Protein AF-A0A316J8C3-F1 (afdb_monomer_lite)

Secondary structure (DSSP, 8-state):
---GGG--SSGGGGGGTSTT----TT--HHHHHHHHHHHHHHHHHHHHHTT-------S----TT--GGG---HHHHHHHHHHHHHHHT----S-TT--------TTS--B---SSSS---B--SSSEEEEEES-S-S-TT-TTEEEEEEE-TT--EEES-EEETTEEE-TTS-EEEGGGTEEHHHHHHHHHHHHHHHHHHHHHS-----BTTTBEEEEEE-TTSS----PPPTTEEEEEEEEPTTSS-EEEEEEEPPP--

Radius of gyration: 58.6 Å; chains: 1; bounding box: 120×38×171 Å

Sequence (261 aa):
MASIYDWSTTPGNNATADADINWSEGMFPSVVNDSARMMMTRLAEWVKDQGILTAMGSATGVLSGSSTLQRWTWGNIKLWLRDFFDARFIRRDGPASDATRFDFLNGGVNYLYWRSAHVAFTKQSGPTHFYWRRNDTGAEGGGNQHDLMTLNDAGLLKVNGINVGDTNIQNDGNINGAAFNGYLTTFIANQAQTRAEIEAAKKTAPQNCSHASGILEFGSIDPFYEDATVDLPNPWVVVGIRSQKSTNRVWVRGIIVKNHI

pLDDT: mean 72.43, std 16.08, range [41.97, 97.5]

Structure (mmCIF, N/CA/C/O backbone):
data_AF-A0A316J8C3-F1
#
_entry.id   AF-A0A316J8C3-F1
#
loop_
_atom_site.group_PDB
_atom_site.id
_atom_site.type_symbol
_atom_site.label_atom_id
_atom_site.label_alt_id
_atom_site.label_comp_id
_atom_site.label_asym_id
_atom_site.label_entity_id
_atom_site.label_seq_id
_atom_site.pdbx_PDB_ins_code
_atom_site.Cartn_x
_atom_site.Cartn_y
_atom_site.Cartn_z
_atom_site.occupancy
_atom_site.B_iso_or_equiv
_atom_site.auth_seq_id
_atom_site.auth_comp_id
_atom_site.auth_asym_id
_atom_site.auth_atom_id
_atom_site.pdbx_PDB_model_num
ATOM 1 N N . MET A 1 1 ? 49.990 16.656 -78.233 1.00 50.78 1 MET A N 1
ATOM 2 C CA . MET A 1 1 ? 50.267 15.319 -77.677 1.00 50.78 1 MET A CA 1
ATOM 3 C C . MET A 1 1 ? 49.120 14.443 -78.133 1.00 50.78 1 MET A C 1
ATOM 5 O O . MET A 1 1 ? 47.994 14.777 -77.793 1.00 50.78 1 MET A O 1
ATOM 9 N N . ALA A 1 2 ? 49.381 13.469 -79.003 1.00 62.50 2 ALA A N 1
ATOM 10 C CA . ALA A 1 2 ? 48.369 12.519 -79.460 1.00 62.50 2 ALA A CA 1
ATOM 11 C C . ALA A 1 2 ? 48.173 11.434 -78.394 1.00 62.50 2 ALA A C 1
ATOM 13 O O . ALA A 1 2 ? 49.154 11.026 -77.770 1.00 62.50 2 ALA A O 1
ATOM 14 N N . SER A 1 3 ? 46.939 10.992 -78.160 1.00 69.50 3 SER A N 1
ATOM 15 C CA . SER A 1 3 ? 46.635 9.899 -77.234 1.00 69.50 3 SER A CA 1
ATOM 16 C C . SER A 1 3 ? 45.965 8.739 -77.967 1.00 69.50 3 SER A C 1
ATOM 18 O O . SER A 1 3 ? 45.307 8.929 -78.987 1.00 69.50 3 SER A O 1
ATOM 20 N N . ILE A 1 4 ? 46.070 7.525 -77.422 1.00 76.94 4 ILE A N 1
ATOM 21 C CA . ILE A 1 4 ? 45.343 6.360 -77.954 1.00 76.94 4 ILE A CA 1
ATOM 22 C C . ILE A 1 4 ? 43.813 6.569 -77.949 1.00 76.94 4 ILE A C 1
ATOM 24 O O . ILE A 1 4 ? 43.097 5.876 -78.664 1.00 76.94 4 ILE A O 1
ATOM 28 N N . TYR A 1 5 ? 43.303 7.535 -77.171 1.00 76.19 5 TYR A N 1
ATOM 29 C CA . TYR A 1 5 ? 41.883 7.901 -77.140 1.00 76.19 5 TYR A CA 1
ATOM 30 C C . TYR A 1 5 ? 41.429 8.660 -78.394 1.00 76.19 5 TYR A C 1
ATOM 32 O O . TYR A 1 5 ? 40.231 8.703 -78.665 1.00 76.19 5 TYR A O 1
ATOM 40 N N . ASP A 1 6 ? 42.364 9.218 -79.168 1.00 77.50 6 ASP A N 1
ATOM 41 C CA . ASP A 1 6 ? 42.081 9.929 -80.419 1.00 77.50 6 ASP A CA 1
ATOM 42 C C . ASP A 1 6 ? 41.989 8.975 -81.627 1.00 77.50 6 ASP A C 1
ATOM 44 O O . ASP A 1 6 ? 41.729 9.401 -82.754 1.00 77.50 6 ASP A O 1
ATOM 48 N N . TRP A 1 7 ? 42.212 7.672 -81.414 1.00 80.44 7 TRP A N 1
ATOM 49 C CA . TRP A 1 7 ? 42.208 6.670 -82.475 1.00 80.44 7 TRP A CA 1
ATOM 50 C C . TRP A 1 7 ? 40.789 6.220 -82.829 1.00 80.44 7 TRP A C 1
ATOM 52 O O . TRP A 1 7 ? 39.927 5.989 -81.982 1.00 80.44 7 TRP A O 1
ATOM 62 N N . SER A 1 8 ? 40.559 6.050 -84.125 1.00 79.81 8 SER A N 1
ATOM 63 C CA . SER A 1 8 ? 39.318 5.556 -84.702 1.00 79.81 8 SER A CA 1
ATOM 64 C C . SER A 1 8 ? 39.309 4.029 -84.808 1.00 79.81 8 SER A C 1
ATOM 66 O O . SER A 1 8 ? 40.335 3.380 -85.009 1.00 79.81 8 SER A O 1
ATOM 68 N N . THR A 1 9 ? 38.116 3.438 -84.793 1.00 82.50 9 THR A N 1
ATOM 69 C CA . THR A 1 9 ? 37.910 2.043 -85.214 1.00 82.50 9 THR A CA 1
ATOM 70 C C . THR A 1 9 ? 38.003 1.862 -86.733 1.00 82.50 9 THR A C 1
ATOM 72 O O . THR A 1 9 ? 38.040 0.730 -87.208 1.00 82.50 9 THR A O 1
ATOM 75 N N . THR A 1 10 ? 38.060 2.955 -87.505 1.00 81.12 10 THR A N 1
ATOM 76 C CA . THR A 1 10 ? 38.301 2.932 -88.955 1.00 81.12 10 THR A CA 1
ATOM 77 C C . THR A 1 10 ? 39.810 3.007 -89.224 1.00 81.12 10 THR A C 1
ATOM 79 O O . THR A 1 10 ? 40.395 4.065 -88.987 1.00 81.12 10 THR A O 1
ATOM 82 N N . PRO A 1 11 ? 40.458 1.942 -89.745 1.00 71.44 11 PRO A N 1
ATOM 83 C CA . PRO A 1 11 ? 41.922 1.862 -89.822 1.00 71.44 11 PRO A CA 1
ATOM 84 C C . PRO A 1 11 ? 42.586 3.015 -90.582 1.00 71.44 11 PRO A C 1
ATOM 86 O O . PRO A 1 11 ? 43.600 3.542 -90.133 1.00 71.44 11 PRO A O 1
ATOM 89 N N . GLY A 1 12 ? 41.984 3.453 -91.695 1.00 74.75 12 GLY A N 1
ATOM 90 C CA . GLY A 1 12 ? 42.526 4.533 -92.526 1.00 74.75 12 GLY A CA 1
ATOM 91 C C . GLY A 1 12 ? 42.614 5.891 -91.820 1.00 74.75 12 GLY A C 1
ATOM 92 O O . GLY A 1 12 ? 43.452 6.709 -92.182 1.00 74.75 12 GLY A O 1
ATOM 93 N N . ASN A 1 13 ? 41.815 6.116 -90.773 1.00 78.25 13 ASN A N 1
ATOM 94 C CA . ASN A 1 13 ? 41.809 7.381 -90.033 1.00 78.25 13 ASN A CA 1
ATOM 95 C C . ASN A 1 13 ? 42.921 7.452 -88.973 1.00 78.25 13 ASN A C 1
ATOM 97 O O . ASN A 1 13 ? 43.183 8.524 -88.435 1.00 78.25 13 ASN A O 1
ATOM 101 N N . ASN A 1 14 ? 43.588 6.331 -88.680 1.00 76.81 14 ASN A N 1
ATOM 102 C CA . ASN A 1 14 ? 44.623 6.266 -87.647 1.00 76.81 14 ASN A CA 1
ATOM 103 C C . ASN A 1 14 ? 46.015 6.642 -88.161 1.00 76.81 14 ASN A C 1
ATOM 105 O O . ASN A 1 14 ? 46.901 6.895 -87.350 1.00 76.81 14 ASN A O 1
ATOM 109 N N . ALA A 1 15 ? 46.207 6.730 -89.482 1.00 72.62 15 ALA A N 1
ATOM 110 C CA . ALA A 1 15 ? 47.498 7.058 -90.093 1.00 72.62 15 ALA A CA 1
ATOM 111 C C . ALA A 1 15 ? 48.030 8.450 -89.703 1.00 72.62 15 ALA A C 1
ATOM 113 O O . ALA A 1 15 ? 49.228 8.693 -89.788 1.00 72.62 15 ALA A O 1
ATOM 114 N N . THR A 1 16 ? 47.149 9.360 -89.274 1.00 74.62 16 THR A N 1
ATOM 115 C CA . THR A 1 16 ? 47.504 10.712 -88.812 1.00 74.62 16 THR A CA 1
ATOM 116 C C . THR A 1 16 ? 47.119 10.965 -87.355 1.00 74.62 16 THR A C 1
ATOM 118 O O . THR A 1 16 ? 47.201 12.101 -86.894 1.00 74.62 16 THR A O 1
ATOM 121 N N . ALA A 1 17 ? 46.638 9.942 -86.641 1.00 75.56 17 ALA A N 1
ATOM 122 C CA . ALA A 1 17 ? 46.156 10.104 -85.273 1.00 75.56 17 ALA A CA 1
ATOM 123 C C . ALA A 1 17 ? 47.307 10.266 -84.268 1.00 75.56 17 ALA A C 1
ATOM 125 O O . ALA A 1 17 ? 47.128 10.917 -83.245 1.00 75.56 17 ALA A O 1
ATOM 126 N N . ASP A 1 18 ? 48.492 9.729 -84.573 1.00 81.81 18 ASP A N 1
ATOM 127 C CA . ASP A 1 18 ? 49.725 9.936 -83.813 1.00 81.81 18 ASP A CA 1
ATOM 128 C C . ASP A 1 18 ? 50.849 10.340 -84.774 1.00 81.81 18 ASP A C 1
ATOM 130 O O . ASP A 1 18 ? 51.133 9.634 -85.736 1.00 81.81 18 ASP A O 1
ATOM 134 N N . ALA A 1 19 ? 51.479 11.490 -84.525 1.00 82.31 19 ALA A N 1
ATOM 135 C CA . ALA A 1 19 ? 52.537 12.019 -85.385 1.00 82.31 19 ALA A CA 1
ATOM 136 C C . ALA A 1 19 ? 53.798 11.135 -85.397 1.00 82.31 19 ALA A C 1
ATOM 138 O O . ALA A 1 19 ? 54.573 11.202 -86.351 1.00 82.31 19 ALA A O 1
ATOM 139 N N . ASP A 1 20 ? 53.984 10.300 -84.369 1.00 83.38 20 ASP A N 1
ATOM 140 C CA . ASP A 1 20 ? 55.130 9.398 -84.240 1.00 83.38 20 ASP A CA 1
ATOM 141 C C . ASP A 1 20 ? 54.868 8.005 -84.854 1.00 83.38 20 ASP A C 1
ATOM 143 O O . ASP A 1 20 ? 55.757 7.151 -84.861 1.00 83.38 20 ASP A O 1
ATOM 147 N N . ILE A 1 21 ? 53.656 7.747 -85.366 1.00 85.06 21 ILE A N 1
ATOM 148 C CA . ILE A 1 21 ? 53.254 6.469 -85.968 1.00 85.06 21 ILE A CA 1
ATOM 149 C C . ILE A 1 21 ? 52.752 6.731 -87.384 1.00 85.06 21 ILE A C 1
ATOM 151 O O . ILE A 1 21 ? 51.692 7.312 -87.586 1.00 85.06 21 ILE A O 1
ATOM 155 N N . ASN A 1 22 ? 53.489 6.243 -88.378 1.00 82.44 22 ASN A N 1
ATOM 156 C CA . ASN A 1 22 ? 53.141 6.434 -89.780 1.00 82.44 22 ASN A CA 1
ATOM 157 C C . ASN A 1 22 ? 52.880 5.073 -90.428 1.00 82.44 22 ASN A C 1
ATOM 159 O O . ASN A 1 22 ? 53.817 4.344 -90.728 1.00 82.44 22 ASN A O 1
ATOM 163 N N . TRP A 1 23 ? 51.613 4.712 -90.631 1.00 80.31 23 TRP A N 1
ATOM 164 C CA . TRP A 1 23 ? 51.233 3.484 -91.335 1.00 80.31 23 TRP A CA 1
ATOM 165 C C . TRP A 1 23 ? 50.829 3.807 -92.773 1.00 80.31 23 TRP A C 1
ATOM 167 O O . TRP A 1 23 ? 49.658 4.030 -93.069 1.00 80.31 23 TRP A O 1
ATOM 177 N N . SER A 1 24 ? 51.819 3.828 -93.662 1.00 77.75 24 SER A N 1
ATOM 178 C CA . SER A 1 24 ? 51.647 3.934 -95.113 1.00 77.75 24 SER A CA 1
ATOM 179 C C . SER A 1 24 ? 51.989 2.605 -95.797 1.00 77.75 24 SER A C 1
ATOM 181 O O . SER A 1 24 ? 52.768 1.796 -95.289 1.00 77.75 24 SER A O 1
ATOM 183 N N . GLU A 1 25 ? 51.421 2.353 -96.972 1.00 79.19 25 GLU A N 1
ATOM 184 C CA . GLU A 1 25 ? 51.771 1.178 -97.771 1.00 79.19 25 GLU A CA 1
ATOM 185 C C . GLU A 1 25 ? 53.150 1.353 -98.436 1.00 79.19 25 GLU A C 1
ATOM 187 O O . GLU A 1 25 ? 53.547 2.456 -98.813 1.00 79.19 25 GLU A O 1
ATOM 192 N N . GLY A 1 26 ? 53.906 0.257 -98.583 1.00 82.69 26 GLY A N 1
ATOM 193 C CA . GLY A 1 26 ? 55.200 0.260 -99.286 1.00 82.69 26 GLY A CA 1
ATOM 194 C C . GLY A 1 26 ? 56.373 0.891 -98.521 1.00 82.69 26 GLY A C 1
ATOM 195 O O . GLY A 1 26 ? 57.376 1.261 -99.127 1.00 82.69 26 GLY A O 1
ATOM 196 N N . MET A 1 27 ? 56.265 1.027 -97.199 1.00 85.06 27 MET A N 1
ATOM 197 C CA . MET A 1 27 ? 57.302 1.643 -96.368 1.00 85.06 27 MET A CA 1
ATOM 198 C C . MET A 1 27 ? 58.591 0.821 -96.273 1.00 85.06 27 MET A C 1
ATOM 200 O O . MET A 1 27 ? 58.579 -0.411 -96.290 1.00 85.06 27 MET A O 1
ATOM 204 N N . PHE A 1 28 ? 59.716 1.521 -96.085 1.00 87.88 28 PHE A N 1
ATOM 205 C CA . PHE A 1 28 ? 60.983 0.876 -95.755 1.00 87.88 28 PHE A CA 1
ATOM 206 C C . PHE A 1 28 ? 60.870 0.092 -94.435 1.00 87.88 28 PHE A C 1
ATOM 208 O O . PHE A 1 28 ? 60.264 0.593 -93.481 1.00 87.88 28 PHE A O 1
ATOM 215 N N . PRO A 1 29 ? 61.511 -1.088 -94.327 1.00 90.81 29 PRO A N 1
ATOM 216 C CA . PRO A 1 29 ? 61.438 -1.922 -93.126 1.00 90.81 29 PRO A CA 1
ATOM 217 C C . PRO A 1 29 ? 61.823 -1.212 -91.819 1.00 90.81 29 PRO A C 1
ATOM 219 O O . PRO A 1 29 ? 61.273 -1.529 -90.767 1.00 90.81 29 PRO A O 1
ATOM 222 N N . SER A 1 30 ? 62.737 -0.236 -91.867 1.00 88.06 30 SER A N 1
ATOM 223 C CA . SER A 1 30 ? 63.131 0.554 -90.693 1.00 88.06 30 SER A CA 1
ATOM 224 C C . SER A 1 30 ? 61.973 1.377 -90.128 1.00 88.06 30 SER A C 1
ATOM 226 O O . SER A 1 30 ? 61.733 1.348 -88.927 1.00 88.06 30 SER A O 1
ATOM 228 N N . VAL A 1 31 ? 61.201 2.036 -90.992 1.00 85.44 31 VAL A N 1
ATOM 229 C CA . VAL A 1 31 ? 60.098 2.916 -90.578 1.00 85.44 31 VAL A CA 1
ATOM 230 C C . VAL A 1 31 ? 58.902 2.105 -90.064 1.00 85.44 31 VAL A C 1
ATOM 232 O O . VAL A 1 31 ? 58.209 2.527 -89.137 1.00 85.44 31 VAL A O 1
ATOM 235 N N . VAL A 1 32 ? 58.709 0.896 -90.607 1.00 88.19 32 VAL A N 1
ATOM 236 C CA . VAL A 1 32 ? 57.767 -0.099 -90.067 1.00 88.19 32 VAL A CA 1
ATOM 237 C C . VAL A 1 32 ? 58.174 -0.516 -88.650 1.00 88.19 32 VAL A C 1
ATOM 239 O O . VAL A 1 32 ? 57.336 -0.543 -87.750 1.00 88.19 32 VAL A O 1
ATOM 242 N N . ASN A 1 33 ? 59.461 -0.809 -88.425 1.00 91.06 33 ASN A N 1
ATOM 243 C CA . ASN A 1 33 ? 59.977 -1.161 -87.100 1.00 91.06 33 ASN A CA 1
ATOM 244 C C . ASN A 1 33 ? 59.828 -0.008 -86.089 1.00 91.06 33 ASN A C 1
ATOM 246 O O . ASN A 1 33 ? 59.449 -0.260 -84.945 1.00 91.06 33 ASN A O 1
ATOM 250 N N . ASP A 1 34 ? 60.080 1.235 -86.495 1.00 90.19 34 ASP A N 1
ATOM 251 C CA . ASP A 1 34 ? 59.968 2.397 -85.605 1.00 90.19 34 ASP A CA 1
ATOM 252 C C . ASP A 1 3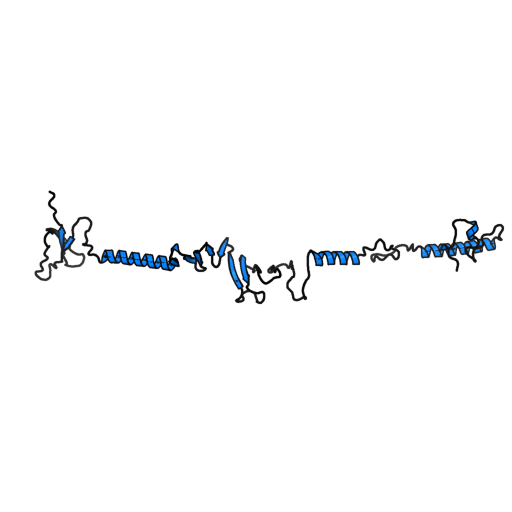4 ? 58.504 2.676 -85.225 1.00 90.19 34 ASP A C 1
ATOM 254 O O . ASP A 1 34 ? 58.186 2.802 -84.040 1.00 90.19 34 ASP A O 1
ATOM 258 N N . SER A 1 35 ? 57.585 2.629 -86.197 1.00 87.56 35 SER A N 1
ATOM 259 C CA . SER A 1 35 ? 56.140 2.794 -85.955 1.00 87.56 35 SER A CA 1
ATOM 260 C C . SER A 1 35 ? 55.574 1.686 -85.058 1.00 87.56 35 SER A C 1
ATOM 262 O O . SER A 1 35 ? 54.777 1.951 -84.156 1.00 87.56 35 SER A O 1
ATOM 264 N N . ALA A 1 36 ? 56.030 0.440 -85.232 1.00 88.38 36 ALA A N 1
ATOM 265 C CA . ALA A 1 36 ? 55.639 -0.677 -84.372 1.00 88.38 36 ALA A CA 1
ATOM 266 C C . ALA A 1 36 ? 56.110 -0.493 -82.917 1.00 88.38 36 ALA A C 1
ATOM 268 O O . ALA A 1 36 ? 55.367 -0.798 -81.982 1.00 88.38 36 ALA A O 1
ATOM 269 N N . ARG A 1 37 ? 57.325 0.028 -82.700 1.00 91.06 37 ARG A N 1
ATOM 270 C CA . ARG A 1 37 ? 57.839 0.334 -81.352 1.00 91.06 37 ARG A CA 1
ATOM 271 C C . ARG A 1 37 ? 57.032 1.439 -80.685 1.00 91.06 37 ARG A C 1
ATOM 273 O O . ARG A 1 37 ? 56.696 1.308 -79.511 1.00 91.06 37 ARG A O 1
ATOM 280 N N . MET A 1 38 ? 56.662 2.471 -81.438 1.00 87.50 38 MET A N 1
ATOM 281 C CA . MET A 1 38 ? 55.803 3.541 -80.933 1.00 87.50 38 MET A CA 1
ATOM 282 C C . MET A 1 38 ? 54.400 3.033 -80.581 1.00 87.50 38 MET A C 1
ATOM 284 O O . MET A 1 38 ? 53.893 3.364 -79.508 1.00 87.50 38 MET A O 1
ATOM 288 N N . MET A 1 39 ? 53.815 2.129 -81.377 1.00 86.56 39 MET A N 1
ATOM 289 C CA . MET A 1 39 ? 52.564 1.451 -81.006 1.00 86.56 39 MET A CA 1
ATOM 290 C C . MET A 1 39 ? 52.679 0.660 -79.697 1.00 86.56 39 MET A C 1
ATOM 292 O O . MET A 1 39 ? 51.773 0.724 -78.866 1.00 86.56 39 MET A O 1
ATOM 296 N N . MET A 1 40 ? 53.780 -0.070 -79.482 1.00 87.69 40 MET A N 1
ATOM 297 C CA . MET A 1 40 ? 53.998 -0.797 -78.224 1.00 87.69 40 MET A CA 1
ATOM 298 C C . MET A 1 40 ? 54.079 0.153 -77.020 1.00 87.69 40 MET A C 1
ATOM 300 O O . MET A 1 40 ? 53.528 -0.160 -75.965 1.00 87.69 40 MET A O 1
ATOM 304 N N . THR A 1 41 ? 54.698 1.327 -77.180 1.00 87.12 41 THR A N 1
ATOM 305 C CA . THR A 1 41 ? 54.733 2.370 -76.141 1.00 87.12 41 THR A CA 1
ATOM 306 C C . THR A 1 41 ? 53.330 2.882 -75.812 1.00 87.12 41 THR A C 1
ATOM 308 O O . THR A 1 41 ? 52.955 2.890 -74.640 1.00 87.12 41 THR A O 1
ATOM 311 N N . ARG A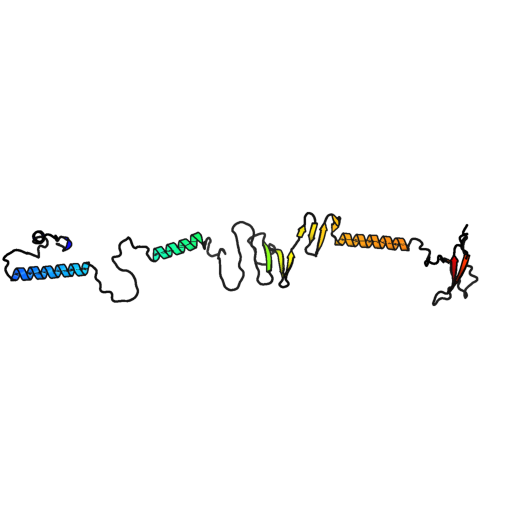 1 42 ? 52.514 3.223 -76.822 1.00 85.31 42 ARG A N 1
ATOM 312 C CA . ARG A 1 42 ? 51.126 3.687 -76.613 1.00 85.31 42 ARG A CA 1
ATOM 313 C C . ARG A 1 42 ? 50.242 2.631 -75.958 1.00 85.31 42 ARG A C 1
ATOM 315 O O . ARG A 1 42 ? 49.429 2.953 -75.095 1.00 85.31 42 ARG A O 1
ATOM 322 N N . LEU A 1 43 ? 50.426 1.360 -76.312 1.00 84.44 43 LEU A N 1
ATOM 323 C CA . LEU A 1 43 ? 49.710 0.260 -75.670 1.00 84.44 43 LEU A CA 1
ATOM 324 C C . LEU A 1 43 ? 50.124 0.094 -74.198 1.00 84.44 43 LEU A C 1
ATOM 326 O O . LEU A 1 43 ? 49.272 -0.154 -73.350 1.00 84.44 43 LEU A O 1
ATOM 330 N N . ALA A 1 44 ? 51.408 0.258 -73.872 1.00 82.81 44 ALA A N 1
ATOM 331 C CA . ALA A 1 44 ? 51.886 0.200 -72.490 1.00 82.81 44 ALA A CA 1
ATOM 332 C C . ALA A 1 44 ? 51.370 1.375 -71.638 1.00 82.81 44 ALA A C 1
ATOM 334 O O . ALA A 1 44 ? 51.023 1.173 -70.472 1.00 82.81 44 ALA A O 1
ATOM 335 N N . GLU A 1 45 ? 51.291 2.579 -72.216 1.00 83.12 45 GLU A N 1
ATOM 336 C CA . GLU A 1 45 ? 50.632 3.742 -71.605 1.00 83.12 45 GLU A CA 1
ATOM 337 C C . GLU A 1 45 ? 49.156 3.437 -71.331 1.00 83.12 45 GLU A C 1
ATOM 339 O O . GLU A 1 45 ? 48.715 3.561 -70.191 1.00 83.12 45 GLU A O 1
ATOM 344 N N . TRP A 1 46 ? 48.425 2.912 -72.322 1.00 80.25 46 TRP A N 1
ATOM 345 C CA . TRP A 1 46 ? 47.030 2.503 -72.148 1.00 80.25 46 TRP A CA 1
ATOM 346 C C . TRP A 1 46 ? 46.860 1.484 -71.019 1.00 80.25 46 TRP A C 1
ATOM 348 O O . TRP A 1 46 ? 46.031 1.688 -70.140 1.00 80.25 46 TRP A O 1
ATOM 358 N N . VAL A 1 47 ? 47.664 0.417 -70.983 1.00 79.50 47 VAL A N 1
ATOM 359 C CA . VAL A 1 47 ? 47.588 -0.604 -69.921 1.00 79.50 47 VAL A CA 1
ATOM 360 C C . VAL A 1 47 ? 47.844 -0.001 -68.533 1.00 79.50 47 VAL A C 1
ATOM 362 O O . VAL A 1 47 ? 47.155 -0.371 -67.581 1.00 79.50 47 VAL A O 1
ATOM 365 N N . LYS A 1 48 ? 48.794 0.937 -68.404 1.00 75.06 48 LYS A N 1
ATOM 366 C CA . LYS A 1 48 ? 49.024 1.675 -67.149 1.00 75.06 48 LYS A CA 1
ATOM 367 C C . LYS A 1 48 ? 47.822 2.538 -66.766 1.00 75.06 48 LYS A C 1
ATOM 369 O O . LYS A 1 48 ? 47.426 2.528 -65.601 1.00 75.06 48 LYS A O 1
ATOM 374 N N . ASP A 1 49 ? 47.234 3.235 -67.730 1.00 72.50 49 ASP A N 1
ATOM 375 C CA . ASP A 1 49 ? 46.093 4.127 -67.514 1.00 72.50 49 ASP A CA 1
ATOM 376 C C . ASP A 1 49 ? 44.794 3.366 -67.213 1.00 72.50 49 ASP A C 1
ATOM 378 O O . ASP A 1 49 ? 43.965 3.848 -66.442 1.00 72.50 49 ASP A O 1
ATOM 382 N N . GLN A 1 50 ? 44.625 2.147 -67.742 1.00 73.19 50 GLN A N 1
ATOM 383 C CA . GLN A 1 50 ? 43.479 1.276 -67.443 1.00 73.19 50 GLN A CA 1
ATOM 384 C C . GLN A 1 50 ? 43.468 0.756 -65.994 1.00 73.19 50 GLN A C 1
ATOM 386 O O . GLN A 1 50 ? 42.546 0.039 -65.606 1.00 73.19 50 GLN A O 1
ATOM 391 N N . GLY A 1 51 ? 44.465 1.105 -65.172 1.00 63.72 51 GLY A N 1
ATOM 392 C CA . GLY A 1 51 ? 44.428 0.863 -63.732 1.00 63.72 51 GLY A CA 1
ATOM 393 C C . GLY A 1 51 ? 44.384 -0.616 -63.344 1.00 63.72 51 GLY A C 1
ATOM 394 O O . GLY A 1 51 ? 43.977 -0.932 -62.226 1.00 63.72 51 GLY A O 1
ATOM 395 N N . ILE A 1 52 ? 44.814 -1.527 -64.228 1.00 57.72 52 ILE A N 1
ATOM 396 C CA . ILE A 1 52 ? 44.978 -2.954 -63.911 1.00 57.72 52 ILE A CA 1
ATOM 397 C C . ILE A 1 52 ? 46.235 -3.099 -63.041 1.00 57.72 52 ILE A C 1
ATOM 399 O O . ILE A 1 52 ? 47.300 -3.541 -63.462 1.00 57.72 52 ILE A O 1
ATOM 403 N N . LEU A 1 53 ? 46.108 -2.651 -61.796 1.00 54.59 53 LEU A N 1
ATOM 404 C CA . LEU A 1 53 ? 47.045 -2.887 -60.714 1.00 54.59 53 LEU A CA 1
ATOM 405 C C . LEU A 1 53 ? 46.753 -4.276 -60.154 1.00 54.59 53 LEU A C 1
ATOM 407 O O . LEU A 1 53 ? 45.756 -4.499 -59.468 1.00 54.59 53 LEU A O 1
ATOM 411 N N . THR A 1 54 ? 47.640 -5.216 -60.467 1.00 51.06 54 THR A N 1
ATOM 412 C CA . THR A 1 54 ? 47.719 -6.536 -59.843 1.00 51.06 54 THR A CA 1
ATOM 413 C C . THR A 1 54 ? 47.659 -6.387 -58.322 1.00 51.06 54 THR A C 1
ATOM 415 O O . THR A 1 54 ? 48.572 -5.842 -57.702 1.00 51.06 54 THR A O 1
ATOM 418 N N . ALA A 1 55 ? 46.560 -6.846 -57.722 1.00 50.50 55 ALA A N 1
ATOM 419 C CA . ALA A 1 55 ? 46.326 -6.773 -56.289 1.00 50.50 55 ALA A CA 1
ATOM 420 C C . ALA A 1 55 ? 47.339 -7.649 -55.535 1.00 50.50 55 ALA A C 1
ATOM 422 O O . ALA A 1 55 ? 47.221 -8.872 -55.495 1.00 50.50 55 ALA A O 1
ATOM 423 N N . MET A 1 56 ? 48.322 -7.015 -54.903 1.00 45.84 56 MET A N 1
ATOM 424 C CA . MET A 1 56 ? 49.145 -7.625 -53.866 1.00 45.84 56 MET A CA 1
ATOM 425 C C . MET A 1 56 ? 48.979 -6.808 -52.588 1.00 45.84 56 MET A C 1
ATOM 427 O O . MET A 1 56 ? 49.535 -5.722 -52.476 1.00 45.84 56 MET A O 1
ATOM 431 N N . GLY A 1 57 ? 48.237 -7.338 -51.615 1.00 45.94 57 GLY A N 1
ATOM 432 C CA . GLY A 1 57 ? 48.340 -6.864 -50.233 1.00 45.94 57 GLY A CA 1
ATOM 433 C C . GLY A 1 57 ? 47.019 -6.590 -49.521 1.00 45.94 57 GLY A C 1
ATOM 434 O O . GLY A 1 57 ? 46.200 -5.783 -49.938 1.00 45.94 57 GLY A O 1
ATOM 435 N N . SER A 1 58 ? 46.873 -7.294 -48.407 1.00 56.38 58 SER A N 1
ATOM 436 C CA . SER A 1 58 ? 45.804 -7.294 -47.411 1.00 56.38 58 SER A CA 1
ATOM 437 C C . SER A 1 58 ? 45.264 -5.925 -46.953 1.00 56.38 58 SER A C 1
ATOM 439 O O . SER A 1 58 ? 46.013 -5.028 -46.578 1.00 56.38 58 SER A O 1
ATOM 441 N N . ALA A 1 59 ? 43.930 -5.871 -46.852 1.00 50.38 59 ALA A N 1
ATOM 442 C CA . ALA A 1 59 ? 43.130 -5.101 -45.894 1.00 50.38 59 ALA A CA 1
ATOM 443 C C . ALA A 1 59 ? 43.394 -3.588 -45.766 1.00 50.38 59 ALA A C 1
ATOM 445 O O . ALA A 1 59 ? 43.682 -3.078 -44.686 1.00 50.38 59 ALA A O 1
ATOM 446 N N . THR A 1 60 ? 43.155 -2.821 -46.828 1.00 47.16 60 THR A N 1
ATOM 447 C CA . THR A 1 60 ? 42.603 -1.460 -46.683 1.00 47.16 60 THR A CA 1
ATOM 448 C C . THR A 1 60 ? 41.892 -1.074 -47.972 1.00 47.16 60 THR A C 1
ATOM 450 O O . THR A 1 60 ? 42.504 -0.770 -48.989 1.00 47.16 60 THR A O 1
ATOM 453 N N . GLY A 1 61 ? 40.564 -1.166 -47.955 1.00 52.88 61 GLY A N 1
ATOM 454 C CA . GLY A 1 61 ? 39.744 -0.839 -49.111 1.00 52.88 61 GLY A CA 1
ATOM 455 C C . GLY A 1 61 ? 39.769 0.654 -49.419 1.00 52.88 61 GLY A C 1
ATOM 456 O O . GLY A 1 61 ? 39.098 1.414 -48.732 1.00 52.88 61 GLY A O 1
ATOM 457 N N . VAL A 1 62 ? 40.471 1.034 -50.488 1.00 42.91 62 VAL A N 1
ATOM 458 C CA . VAL A 1 62 ? 40.072 2.091 -51.430 1.00 42.91 62 VAL A CA 1
ATOM 459 C C . VAL A 1 62 ? 40.592 1.686 -52.813 1.00 42.91 62 VAL A C 1
ATOM 461 O O . VAL A 1 62 ? 41.779 1.803 -53.093 1.00 42.91 62 VAL A O 1
ATOM 464 N N . LEU A 1 63 ? 39.696 1.215 -53.684 1.00 44.78 63 LEU A N 1
ATOM 465 C CA . LEU A 1 63 ? 39.941 1.200 -55.126 1.00 44.78 63 LEU A CA 1
ATOM 466 C C . LEU A 1 63 ? 39.726 2.625 -55.654 1.00 44.78 63 LEU A C 1
ATOM 468 O O . LEU A 1 63 ? 38.601 3.135 -55.623 1.00 44.78 63 LEU A O 1
ATOM 472 N N . SER A 1 64 ? 40.780 3.272 -56.151 1.00 49.00 64 SER A N 1
ATOM 473 C CA . SER A 1 64 ? 40.630 4.405 -57.065 1.00 49.00 64 SER A CA 1
ATOM 474 C C . SER A 1 64 ? 39.977 3.892 -58.352 1.00 49.00 64 SER A C 1
ATOM 476 O O . SER A 1 64 ? 40.559 3.084 -59.065 1.00 49.00 64 SER A O 1
ATOM 478 N N . GLY A 1 65 ? 38.735 4.314 -58.610 1.00 53.72 65 GLY A N 1
ATOM 479 C CA . GLY A 1 65 ? 37.977 3.918 -59.808 1.00 53.72 65 GLY A CA 1
ATOM 480 C C . GLY A 1 65 ? 36.520 3.502 -59.579 1.00 53.72 65 GLY A C 1
ATOM 481 O O . GLY A 1 65 ? 35.834 3.148 -60.532 1.00 53.72 65 GLY A O 1
ATOM 482 N N . SER A 1 66 ? 35.996 3.552 -58.351 1.00 49.09 66 SER A N 1
ATOM 483 C CA . SER A 1 66 ? 34.564 3.289 -58.141 1.00 49.09 66 SER A CA 1
ATOM 484 C C . SER A 1 66 ? 33.707 4.476 -58.588 1.00 49.09 66 SER A C 1
ATOM 486 O O . SER A 1 66 ? 33.827 5.583 -58.059 1.00 49.09 66 SER A O 1
ATOM 488 N N . SER A 1 67 ? 32.828 4.216 -59.557 1.00 52.38 67 SER A N 1
ATOM 489 C CA . SER A 1 67 ? 31.783 5.131 -60.018 1.00 52.38 67 SER A CA 1
ATOM 490 C C . SER A 1 67 ? 30.978 5.714 -58.847 1.00 52.38 67 SER A C 1
ATOM 492 O O . SER A 1 67 ? 30.731 5.066 -57.825 1.00 52.38 67 SER A O 1
ATOM 494 N N . THR A 1 68 ? 30.520 6.955 -59.001 1.00 52.12 68 THR A N 1
ATOM 495 C CA . THR A 1 68 ? 29.721 7.690 -58.004 1.00 52.12 68 THR A CA 1
ATOM 496 C C . THR A 1 68 ? 28.392 7.011 -57.642 1.00 52.12 68 THR A C 1
ATOM 498 O O . THR A 1 68 ? 27.748 7.424 -56.680 1.00 52.12 68 THR A O 1
ATOM 501 N N . LEU A 1 69 ? 28.009 5.939 -58.345 1.00 50.81 69 LEU A N 1
ATOM 502 C CA . LEU A 1 69 ? 26.788 5.164 -58.124 1.00 50.81 69 LEU A CA 1
ATOM 503 C C . LEU A 1 69 ? 26.907 4.076 -57.035 1.00 50.81 69 LEU A C 1
ATOM 505 O O . LEU A 1 69 ? 25.884 3.561 -56.598 1.00 50.81 69 LEU A O 1
ATOM 509 N N . GLN A 1 70 ? 28.108 3.756 -56.527 1.00 54.75 70 GLN A N 1
ATOM 510 C CA . GLN A 1 70 ? 28.306 2.753 -55.457 1.00 54.75 70 GLN A CA 1
ATOM 511 C C . GLN A 1 70 ? 28.675 3.339 -54.078 1.00 54.75 70 GLN A C 1
ATOM 513 O O . GLN A 1 70 ? 29.134 2.626 -53.186 1.00 54.75 70 GLN A O 1
ATOM 518 N N . ARG A 1 71 ? 28.455 4.638 -53.835 1.00 50.94 71 ARG A N 1
ATOM 519 C CA . ARG A 1 71 ? 28.799 5.293 -52.555 1.00 50.94 71 ARG A CA 1
ATOM 520 C C . ARG A 1 71 ? 27.676 5.247 -51.511 1.00 50.94 71 ARG A C 1
ATOM 522 O O . ARG A 1 71 ? 27.360 6.257 -50.884 1.00 50.94 71 ARG A O 1
ATOM 529 N N . TRP A 1 72 ? 27.210 4.051 -51.162 1.00 55.34 72 TRP A N 1
ATOM 530 C CA . TRP A 1 72 ? 26.957 3.805 -49.736 1.00 55.34 72 TRP A CA 1
ATOM 531 C C . TRP A 1 72 ? 28.314 3.534 -49.097 1.00 55.34 72 TRP A C 1
ATOM 533 O O . TRP A 1 72 ? 28.699 2.400 -48.835 1.00 55.34 72 TRP A O 1
ATOM 543 N N . THR A 1 73 ? 29.106 4.599 -48.941 1.00 63.31 73 THR A N 1
ATOM 544 C CA . THR A 1 73 ? 30.389 4.480 -48.253 1.00 63.31 73 THR A CA 1
ATOM 545 C C . THR A 1 73 ? 30.128 3.935 -46.855 1.00 63.31 73 THR A C 1
ATOM 547 O O . THR A 1 73 ? 29.090 4.213 -46.251 1.00 63.31 73 THR A O 1
ATOM 550 N N . TRP A 1 74 ? 31.076 3.185 -46.303 1.00 64.88 74 TRP A N 1
ATOM 551 C CA . TRP A 1 74 ? 30.966 2.707 -44.925 1.00 64.88 74 TRP A CA 1
ATOM 552 C C . TRP A 1 74 ? 30.733 3.860 -43.930 1.00 64.88 74 TRP A C 1
ATOM 554 O O . TRP A 1 74 ? 30.080 3.678 -42.908 1.00 64.88 74 TRP A O 1
ATOM 564 N N . GLY A 1 75 ? 31.184 5.075 -44.272 1.00 68.00 75 GLY A N 1
ATOM 565 C CA . GLY A 1 75 ? 30.830 6.313 -43.578 1.00 68.00 75 GLY A CA 1
ATOM 566 C C . GLY A 1 75 ? 29.334 6.638 -43.635 1.00 68.00 75 GLY A C 1
ATOM 567 O O . GLY A 1 75 ? 28.736 6.852 -42.590 1.00 68.00 75 GLY A O 1
ATOM 568 N N . ASN A 1 76 ? 28.705 6.601 -44.813 1.00 73.12 76 ASN A N 1
ATOM 569 C CA . ASN A 1 76 ? 27.266 6.851 -44.977 1.00 73.12 76 ASN A CA 1
ATOM 570 C C . ASN A 1 76 ? 26.405 5.792 -44.276 1.00 73.12 76 ASN A C 1
ATOM 572 O O . ASN A 1 76 ? 25.400 6.136 -43.667 1.00 73.12 76 ASN A O 1
ATOM 576 N N . ILE A 1 77 ? 26.816 4.519 -44.305 1.00 79.00 77 ILE A N 1
ATOM 577 C CA . ILE A 1 77 ? 26.129 3.441 -43.576 1.00 79.00 77 ILE A CA 1
ATOM 578 C C . ILE A 1 77 ? 26.259 3.653 -42.064 1.00 79.00 77 ILE A C 1
ATOM 580 O O . ILE A 1 77 ? 25.269 3.544 -41.348 1.00 79.00 77 ILE A O 1
ATOM 584 N N . LYS A 1 78 ? 27.451 4.014 -41.568 1.00 77.06 78 LYS A N 1
ATOM 585 C CA . LYS A 1 78 ? 27.659 4.341 -40.149 1.00 77.06 78 LYS A CA 1
ATOM 586 C C . LYS A 1 78 ? 26.846 5.553 -39.708 1.00 77.06 78 LYS A C 1
ATOM 588 O O . LYS A 1 78 ? 26.246 5.500 -38.643 1.00 77.06 78 LYS A O 1
ATOM 593 N N . LEU A 1 79 ? 26.820 6.615 -40.511 1.00 75.50 79 LEU A N 1
ATOM 594 C CA . LEU A 1 79 ? 26.025 7.812 -40.237 1.00 75.50 79 LEU A CA 1
ATOM 595 C C . LEU A 1 79 ? 24.532 7.484 -40.252 1.00 75.50 79 LEU A C 1
ATOM 597 O O . LEU A 1 79 ? 23.838 7.861 -39.324 1.00 75.50 79 LEU A O 1
ATOM 601 N N . TRP A 1 80 ? 24.054 6.705 -41.225 1.00 78.88 80 TRP A N 1
ATOM 602 C CA . TRP A 1 80 ? 22.649 6.308 -41.291 1.00 78.88 80 TRP A CA 1
ATOM 603 C C . TRP A 1 80 ? 22.239 5.395 -40.138 1.00 78.88 80 TRP A C 1
ATOM 605 O O . TRP A 1 80 ? 21.177 5.596 -39.564 1.00 78.88 80 TRP A O 1
ATOM 615 N N . LEU A 1 81 ? 23.068 4.418 -39.762 1.00 79.31 81 LEU A N 1
ATOM 616 C CA . LEU A 1 81 ? 22.796 3.563 -38.606 1.00 79.31 81 LEU A CA 1
ATOM 617 C C . LEU A 1 81 ? 22.819 4.375 -37.312 1.00 79.31 81 LEU A C 1
ATOM 619 O O . LEU A 1 81 ? 21.911 4.231 -36.499 1.00 79.31 81 LEU A O 1
ATOM 623 N N . ARG A 1 82 ? 23.807 5.260 -37.141 1.00 76.62 82 ARG A N 1
ATOM 624 C CA . ARG A 1 82 ? 23.860 6.177 -36.001 1.00 76.62 82 ARG A CA 1
ATOM 625 C C . ARG A 1 82 ? 22.607 7.040 -35.954 1.00 76.62 82 ARG A C 1
ATOM 627 O O . ARG A 1 82 ? 21.928 7.023 -34.946 1.00 76.62 82 ARG A O 1
ATOM 634 N N . ASP A 1 83 ? 22.255 7.720 -37.037 1.00 73.62 83 ASP A N 1
ATOM 635 C CA . ASP A 1 83 ? 21.099 8.615 -37.074 1.00 73.62 83 ASP A CA 1
ATOM 636 C C . ASP A 1 83 ? 19.775 7.832 -36.942 1.00 73.62 83 ASP A C 1
ATOM 638 O O . ASP A 1 83 ? 18.821 8.321 -36.345 1.00 73.62 83 ASP A O 1
ATOM 642 N N . PHE A 1 84 ? 19.700 6.591 -37.434 1.00 77.00 84 PHE A N 1
ATOM 643 C CA . PHE A 1 84 ? 18.559 5.692 -37.239 1.00 77.00 84 PHE A CA 1
ATOM 644 C C . PHE A 1 84 ? 18.369 5.339 -35.762 1.00 77.00 84 PHE A C 1
ATOM 646 O O . PHE A 1 84 ? 17.253 5.461 -35.250 1.00 77.00 84 PHE A O 1
ATOM 653 N N . PHE A 1 85 ? 19.436 4.911 -35.081 1.00 70.38 85 PHE A N 1
ATOM 654 C CA . PHE A 1 85 ? 19.376 4.579 -33.662 1.00 70.38 85 PHE A CA 1
ATOM 655 C C . PHE A 1 85 ? 19.199 5.837 -32.812 1.00 70.38 85 PHE A C 1
ATOM 657 O O . PHE A 1 85 ? 18.291 5.848 -31.990 1.00 70.38 85 PHE A O 1
ATOM 664 N N . ASP A 1 86 ? 19.931 6.916 -33.079 1.00 66.12 86 ASP A N 1
ATOM 665 C CA . ASP A 1 86 ? 19.857 8.169 -32.324 1.00 66.12 86 ASP A CA 1
ATOM 666 C C . ASP A 1 86 ? 18.496 8.866 -32.486 1.00 66.12 86 ASP A C 1
ATOM 668 O O . ASP A 1 86 ? 17.924 9.332 -31.507 1.00 66.12 86 ASP A O 1
ATOM 672 N N . ALA A 1 87 ? 17.910 8.918 -33.688 1.00 59.88 87 ALA A N 1
ATOM 673 C CA . ALA A 1 87 ? 16.657 9.651 -33.904 1.00 59.88 87 ALA A CA 1
ATOM 674 C C . ALA A 1 87 ? 15.397 8.861 -33.511 1.00 59.88 87 ALA A C 1
ATOM 676 O O . ALA A 1 87 ? 14.387 9.465 -33.117 1.00 59.88 87 ALA A O 1
ATOM 677 N N . ARG A 1 88 ? 15.419 7.524 -33.652 1.00 56.97 88 ARG A N 1
ATOM 678 C CA . ARG A 1 88 ? 14.216 6.680 -33.516 1.00 56.97 88 ARG A CA 1
ATOM 679 C C . ARG A 1 88 ? 14.204 5.731 -32.323 1.00 56.97 88 ARG A C 1
ATOM 681 O O . ARG A 1 88 ? 13.109 5.415 -31.872 1.00 56.97 88 ARG A O 1
ATOM 688 N N . PHE A 1 89 ? 15.353 5.285 -31.818 1.00 55.53 89 PHE A N 1
ATOM 689 C CA . PHE A 1 89 ? 15.398 4.236 -30.786 1.00 55.53 89 PHE A CA 1
ATOM 690 C C . PHE A 1 89 ? 16.088 4.668 -29.487 1.00 55.53 89 PHE A C 1
ATOM 692 O O . PHE A 1 89 ? 15.659 4.258 -28.414 1.00 55.53 89 PHE A O 1
ATOM 699 N N . ILE A 1 90 ? 17.127 5.499 -29.561 1.00 59.78 90 ILE A N 1
ATOM 700 C CA . ILE A 1 90 ? 17.979 5.910 -28.442 1.00 59.78 90 ILE A CA 1
ATOM 701 C C . ILE A 1 90 ? 18.311 7.395 -28.616 1.00 59.78 90 ILE A C 1
ATOM 703 O O . ILE A 1 90 ? 19.391 7.760 -29.065 1.00 59.78 90 ILE A O 1
ATOM 707 N N . ARG A 1 91 ? 17.383 8.288 -28.265 1.00 55.84 91 ARG A N 1
ATOM 708 C CA . ARG A 1 91 ? 17.674 9.727 -28.293 1.00 55.84 91 ARG A CA 1
ATOM 709 C C . ARG A 1 91 ? 18.604 10.104 -27.153 1.00 55.84 91 ARG A C 1
ATOM 711 O O . ARG A 1 91 ? 18.200 10.095 -25.992 1.00 55.84 91 ARG A O 1
ATOM 718 N N . ARG A 1 92 ? 19.831 10.505 -27.481 1.00 54.94 92 ARG A N 1
ATOM 719 C CA . ARG A 1 92 ? 20.731 11.184 -26.543 1.00 54.94 92 ARG A CA 1
ATOM 720 C C . ARG A 1 92 ? 20.392 12.678 -26.497 1.00 54.94 92 ARG A C 1
ATOM 722 O O . ARG A 1 92 ? 21.181 13.521 -26.912 1.00 54.94 92 ARG A O 1
ATOM 729 N N . ASP A 1 93 ? 19.205 13.004 -26.000 1.00 48.44 93 ASP A N 1
ATOM 730 C CA . ASP A 1 93 ? 18.776 14.394 -25.845 1.00 48.44 93 ASP A CA 1
ATOM 731 C C . ASP A 1 93 ? 19.159 14.908 -24.446 1.00 48.44 93 ASP A C 1
ATOM 733 O O . ASP A 1 93 ? 18.388 14.776 -23.492 1.00 48.44 93 ASP A O 1
ATOM 737 N N . GLY A 1 94 ? 20.350 15.507 -24.319 1.00 54.81 94 GLY A N 1
ATOM 738 C CA . GLY A 1 94 ? 20.771 1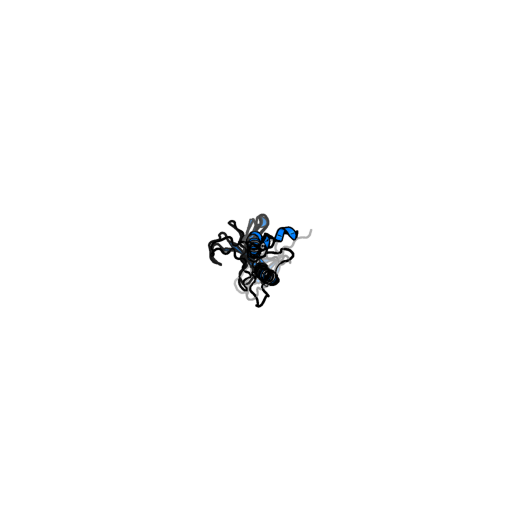6.254 -23.124 1.00 54.81 94 GLY A CA 1
ATOM 739 C C . GLY A 1 94 ? 22.289 16.506 -23.022 1.00 54.81 94 GLY A C 1
ATOM 740 O O . GLY A 1 94 ? 23.075 15.756 -23.614 1.00 54.81 94 GLY A O 1
ATOM 741 N N . PRO A 1 95 ? 22.739 17.556 -22.298 1.00 52.06 95 PRO A N 1
ATOM 742 C CA . PRO A 1 95 ? 24.135 17.688 -21.869 1.00 52.06 95 PRO A CA 1
ATOM 743 C C . PRO A 1 95 ? 24.587 16.416 -21.134 1.00 52.06 95 PRO A C 1
ATOM 745 O O . PRO A 1 95 ? 23.768 15.697 -20.574 1.00 52.06 95 PRO A O 1
ATOM 748 N N . ALA A 1 96 ? 25.891 16.112 -21.129 1.00 51.50 96 ALA A N 1
ATOM 749 C CA . ALA A 1 96 ? 26.456 14.861 -20.590 1.00 51.50 96 ALA A CA 1
ATOM 750 C C . ALA A 1 96 ? 26.119 14.554 -19.107 1.00 51.50 96 ALA A C 1
ATOM 752 O O . ALA A 1 96 ? 26.467 13.484 -18.614 1.00 51.50 96 ALA A O 1
ATOM 753 N N . SER A 1 97 ? 25.455 15.479 -18.414 1.00 53.31 97 SER A N 1
ATOM 754 C CA . SER A 1 97 ? 24.935 15.378 -17.051 1.00 53.31 97 SER A CA 1
ATOM 755 C C . SER A 1 97 ? 23.480 14.898 -16.943 1.00 53.31 97 SER A C 1
ATOM 757 O O . SER A 1 97 ? 23.028 14.643 -15.830 1.00 53.31 97 SER A O 1
ATOM 759 N N . ASP A 1 98 ? 22.736 14.779 -18.045 1.00 48.59 98 ASP A N 1
ATOM 760 C CA . ASP A 1 98 ? 21.308 14.455 -17.996 1.00 48.59 98 ASP A CA 1
ATOM 761 C C . ASP A 1 98 ? 21.075 12.943 -18.096 1.00 48.59 98 ASP A C 1
ATOM 763 O O . ASP A 1 98 ? 21.413 12.287 -19.081 1.00 48.59 98 ASP A O 1
ATOM 767 N N . ALA A 1 99 ? 20.465 12.392 -17.046 1.00 50.41 99 ALA A N 1
ATOM 768 C CA . ALA A 1 99 ? 20.185 10.976 -16.821 1.00 50.41 99 ALA A CA 1
ATOM 769 C C . ALA A 1 99 ? 19.096 10.375 -17.742 1.00 50.41 99 ALA A C 1
ATOM 771 O O . ALA A 1 99 ? 18.317 9.523 -17.322 1.00 50.41 99 ALA A O 1
ATOM 772 N N . THR A 1 100 ? 19.036 10.765 -19.017 1.00 44.81 100 THR A N 1
ATOM 773 C CA . THR A 1 100 ? 18.211 10.102 -20.049 1.00 44.81 100 THR A CA 1
ATOM 774 C C . THR A 1 100 ? 18.927 8.893 -20.658 1.00 44.81 100 THR A C 1
ATOM 776 O O . THR A 1 100 ? 18.755 8.553 -21.828 1.00 44.81 100 THR A O 1
ATOM 779 N N . ARG A 1 101 ? 19.756 8.218 -19.857 1.00 49.84 101 ARG A N 1
ATOM 780 C CA . ARG A 1 101 ? 20.529 7.057 -20.277 1.00 49.84 101 ARG A CA 1
ATOM 781 C C . ARG A 1 101 ? 19.689 5.803 -20.035 1.00 49.84 101 ARG A C 1
ATOM 783 O O . ARG A 1 101 ? 19.436 5.439 -18.891 1.00 49.84 101 ARG A O 1
ATOM 790 N N . PHE A 1 102 ? 19.256 5.136 -21.106 1.00 52.72 102 PHE A N 1
ATOM 791 C CA . PHE A 1 102 ? 18.810 3.744 -21.012 1.00 52.72 102 PHE A CA 1
ATOM 792 C C . PHE A 1 102 ? 20.063 2.881 -20.812 1.00 52.72 102 PHE A C 1
ATOM 794 O O . PHE A 1 102 ? 20.638 2.345 -21.759 1.00 52.72 102 PHE A O 1
ATOM 801 N N . ASP A 1 103 ? 20.562 2.848 -19.579 1.00 50.12 103 ASP A N 1
ATOM 802 C CA . ASP A 1 103 ? 21.699 2.024 -19.204 1.00 50.12 103 ASP A CA 1
ATOM 803 C C . ASP A 1 103 ? 21.220 0.608 -18.905 1.00 50.12 103 ASP A C 1
ATOM 805 O O . ASP A 1 103 ? 20.683 0.325 -17.839 1.00 50.12 103 ASP A O 1
ATOM 809 N N . PHE A 1 104 ? 21.494 -0.323 -19.818 1.00 52.28 104 PHE A N 1
ATOM 810 C CA . PHE A 1 104 ? 21.577 -1.742 -19.471 1.00 52.28 104 PHE A CA 1
ATOM 811 C C . PHE A 1 104 ? 22.871 -1.990 -18.673 1.00 52.28 104 PHE A C 1
ATOM 813 O O . PHE A 1 104 ? 23.733 -2.766 -19.087 1.00 52.28 104 PHE A O 1
ATOM 820 N N . LEU A 1 105 ? 23.075 -1.275 -17.564 1.00 47.62 105 LEU A N 1
ATOM 821 C CA . LEU A 1 105 ? 24.210 -1.518 -16.684 1.00 47.62 105 LEU A CA 1
ATOM 822 C C . LEU A 1 105 ? 23.843 -2.607 -15.682 1.00 47.62 105 LEU A C 1
ATOM 824 O O . LEU A 1 105 ? 22.854 -2.544 -14.954 1.00 47.62 105 LEU A O 1
ATOM 828 N N . ASN A 1 106 ? 24.681 -3.633 -15.692 1.00 45.91 106 ASN A N 1
ATOM 829 C CA . ASN A 1 106 ? 24.652 -4.775 -14.803 1.00 45.91 106 ASN A CA 1
ATOM 830 C C . ASN A 1 106 ? 24.758 -4.290 -13.340 1.00 45.91 106 ASN A C 1
ATOM 832 O O . ASN A 1 106 ? 25.844 -3.932 -12.893 1.00 45.91 106 ASN A O 1
ATOM 836 N N . GLY A 1 107 ? 23.635 -4.253 -12.610 1.00 47.03 107 GLY A N 1
ATOM 837 C CA . GLY A 1 107 ? 23.656 -4.305 -11.142 1.00 47.03 107 GLY A CA 1
ATOM 838 C C . GLY A 1 107 ? 23.187 -3.102 -10.310 1.00 47.03 107 GLY A C 1
ATOM 839 O O . GLY A 1 107 ? 23.538 -3.070 -9.135 1.00 47.03 107 GLY A O 1
ATOM 840 N N . GLY A 1 108 ? 22.373 -2.155 -10.797 1.00 52.44 108 GLY A N 1
ATOM 841 C CA . GLY A 1 108 ? 21.809 -1.152 -9.873 1.00 52.44 108 GLY A CA 1
ATOM 842 C C . GLY A 1 108 ? 20.781 -0.179 -10.450 1.00 52.44 108 GLY A C 1
ATOM 843 O O . GLY A 1 108 ? 21.154 0.749 -11.146 1.00 52.44 108 GLY A O 1
ATOM 844 N N . VAL A 1 109 ? 19.510 -0.384 -10.076 1.00 46.16 109 VAL A N 1
ATOM 845 C CA . VAL A 1 109 ? 18.361 0.553 -10.115 1.00 46.16 109 VAL A CA 1
ATOM 846 C C . VAL A 1 109 ? 18.045 1.217 -11.471 1.00 46.16 109 VAL A C 1
ATOM 848 O O . VAL A 1 109 ? 18.660 2.196 -11.878 1.00 46.16 109 VAL A O 1
ATOM 851 N N . ASN A 1 110 ? 16.980 0.744 -12.130 1.00 53.59 110 ASN A N 1
ATOM 852 C CA . ASN A 1 110 ? 16.435 1.375 -13.337 1.00 53.59 110 ASN A CA 1
ATOM 853 C C . ASN A 1 110 ? 15.450 2.490 -12.966 1.00 53.59 110 ASN A C 1
ATOM 855 O O . ASN A 1 110 ? 14.422 2.229 -12.336 1.00 53.59 110 ASN A O 1
ATOM 859 N N . TYR A 1 111 ? 15.732 3.712 -13.412 1.00 50.78 111 TYR A N 1
ATOM 860 C CA . TYR A 1 111 ? 14.822 4.845 -13.309 1.00 50.78 111 TYR A CA 1
ATOM 861 C C . TYR A 1 111 ? 14.132 5.101 -14.650 1.00 50.78 111 TYR A C 1
ATOM 863 O O . TYR A 1 111 ? 14.793 5.396 -15.644 1.00 50.78 111 TYR A O 1
ATOM 871 N N . LEU A 1 112 ? 12.801 5.015 -14.686 1.00 54.62 112 LEU A N 1
ATOM 872 C CA . LEU A 1 112 ? 12.010 5.417 -15.848 1.00 54.62 112 LEU A CA 1
ATOM 873 C C . LEU A 1 112 ? 11.520 6.853 -15.637 1.00 54.62 112 LEU A C 1
ATOM 875 O O . LEU A 1 112 ? 10.557 7.078 -14.907 1.00 54.62 112 LEU A O 1
ATOM 879 N N . TYR A 1 113 ? 12.188 7.818 -16.269 1.00 48.25 113 TYR A N 1
ATOM 880 C CA . TYR A 1 113 ? 11.740 9.210 -16.295 1.00 48.25 113 TYR A CA 1
ATOM 881 C C . TYR A 1 113 ? 11.033 9.498 -17.621 1.00 48.25 113 TYR A C 1
ATOM 883 O O . TYR A 1 113 ? 11.630 9.374 -18.691 1.00 48.25 113 TYR A O 1
ATOM 891 N N . TRP A 1 114 ? 9.769 9.917 -17.565 1.00 41.97 114 TRP A N 1
ATOM 892 C CA . TRP A 1 114 ? 9.105 10.564 -18.698 1.00 41.97 114 TRP A CA 1
ATOM 893 C C . TRP A 1 114 ? 9.123 12.077 -18.485 1.00 41.97 114 TRP A C 1
ATOM 895 O O . TRP A 1 114 ? 8.721 12.577 -17.436 1.00 41.97 114 TRP A O 1
ATOM 905 N N . ARG A 1 115 ? 9.635 12.820 -19.475 1.00 48.97 115 ARG A N 1
ATOM 906 C CA . ARG A 1 115 ? 9.709 14.285 -19.440 1.00 48.97 115 ARG A CA 1
ATOM 907 C C . ARG A 1 115 ? 8.306 14.892 -19.442 1.00 48.97 115 ARG A C 1
ATOM 909 O O . ARG A 1 115 ? 7.749 15.146 -20.505 1.00 48.97 115 ARG A O 1
ATOM 916 N N . SER A 1 116 ? 7.775 15.169 -18.257 1.00 42.12 116 SER A N 1
ATOM 917 C CA . SER A 1 116 ? 7.096 16.423 -17.901 1.00 42.12 116 SER A CA 1
ATOM 918 C C . SER A 1 116 ? 6.614 16.349 -16.457 1.00 42.12 116 SER A C 1
ATOM 920 O O . SER A 1 116 ? 5.683 15.615 -16.162 1.00 42.12 116 SER A O 1
ATOM 922 N N . ALA A 1 117 ? 7.254 17.132 -15.586 1.00 48.69 117 ALA A N 1
ATOM 923 C CA . ALA A 1 117 ? 6.857 17.525 -14.228 1.00 48.69 117 ALA A CA 1
ATOM 924 C C . ALA A 1 117 ? 6.486 16.452 -13.177 1.00 48.69 117 ALA A C 1
ATOM 926 O O . ALA A 1 117 ? 6.666 16.732 -12.000 1.00 48.69 117 ALA A O 1
ATOM 927 N N . HIS A 1 118 ? 6.000 15.257 -13.505 1.00 49.19 118 HIS A N 1
ATOM 928 C CA . HIS A 1 118 ? 5.515 14.285 -12.526 1.00 49.19 118 HIS A CA 1
ATOM 929 C C . HIS A 1 118 ? 5.762 12.835 -12.975 1.00 49.19 118 HIS A C 1
ATOM 931 O O . HIS A 1 118 ? 5.666 12.504 -14.152 1.00 49.19 118 HIS A O 1
ATOM 937 N N . VAL A 1 119 ? 5.933 11.972 -11.967 1.00 52.25 119 VAL A N 1
ATOM 938 C CA . VAL A 1 119 ? 5.922 10.496 -11.999 1.00 52.25 119 VAL A CA 1
ATOM 939 C C . VAL A 1 119 ? 7.256 9.833 -12.366 1.00 52.25 119 VAL A C 1
ATOM 941 O O . VAL A 1 119 ? 7.543 9.537 -13.520 1.00 52.25 119 VAL A O 1
ATOM 944 N N . ALA A 1 120 ? 8.027 9.491 -11.330 1.00 54.16 120 ALA A N 1
ATOM 945 C CA . ALA A 1 120 ? 9.021 8.425 -11.402 1.00 54.16 120 ALA A CA 1
ATOM 946 C C . ALA A 1 120 ? 8.607 7.303 -10.440 1.00 54.16 120 ALA A C 1
ATOM 948 O O . ALA A 1 120 ? 8.509 7.529 -9.235 1.00 54.16 120 ALA A O 1
ATOM 949 N N . PHE A 1 121 ? 8.369 6.102 -10.974 1.00 54.81 121 PHE A N 1
ATOM 950 C CA . PHE A 1 121 ? 8.299 4.875 -10.181 1.00 54.81 121 PHE A CA 1
ATOM 951 C C . PHE A 1 121 ? 9.729 4.365 -10.010 1.00 54.81 121 PHE A C 1
ATOM 953 O O . PHE A 1 121 ? 10.381 4.005 -10.990 1.00 54.81 121 PHE A O 1
ATOM 960 N N . THR A 1 122 ? 10.244 4.368 -8.783 1.00 53.75 122 THR A N 1
ATOM 961 C CA . THR A 1 122 ? 11.637 3.993 -8.510 1.00 53.75 122 THR A CA 1
ATOM 962 C C . THR A 1 122 ? 11.662 2.658 -7.771 1.00 53.75 122 THR A C 1
ATOM 964 O O . THR A 1 122 ? 11.235 2.596 -6.619 1.00 53.75 122 THR A O 1
ATOM 967 N N . LYS A 1 123 ? 12.154 1.586 -8.402 1.00 52.50 123 LYS A N 1
ATOM 968 C CA . LYS A 1 123 ? 12.370 0.302 -7.717 1.00 52.50 123 LYS A CA 1
ATOM 969 C C . LYS A 1 123 ? 13.718 0.344 -6.997 1.00 52.50 123 LYS A C 1
ATOM 971 O O . LYS A 1 123 ? 14.734 0.062 -7.622 1.00 52.50 123 LYS A O 1
ATOM 976 N N . GLN A 1 124 ? 13.737 0.689 -5.711 1.00 54.66 124 GLN A N 1
ATOM 977 C CA . GLN A 1 124 ? 14.958 0.590 -4.901 1.00 54.66 124 GLN A CA 1
ATOM 978 C C . GLN A 1 124 ? 15.416 -0.874 -4.755 1.00 54.66 124 GLN A C 1
ATOM 980 O O . GLN A 1 124 ? 14.635 -1.808 -4.941 1.00 54.66 124 GLN A O 1
ATOM 985 N N . SER A 1 125 ? 16.703 -1.077 -4.464 1.00 48.16 125 SER A N 1
ATOM 986 C CA . SER A 1 125 ? 17.243 -2.399 -4.123 1.00 48.16 125 SER A CA 1
ATOM 987 C C . SER A 1 125 ? 16.607 -2.900 -2.819 1.00 48.16 125 SER A C 1
ATOM 989 O O . SER A 1 125 ? 16.620 -2.175 -1.827 1.00 48.16 125 SER A O 1
ATOM 991 N N . GLY A 1 126 ? 16.051 -4.115 -2.817 1.00 58.12 126 GLY A N 1
ATOM 992 C CA . GLY A 1 126 ? 15.286 -4.669 -1.691 1.00 58.12 126 GLY A CA 1
ATOM 993 C C . GLY A 1 126 ? 13.809 -4.921 -2.037 1.00 58.12 126 GLY A C 1
ATOM 994 O O . GLY A 1 126 ? 13.493 -5.042 -3.226 1.00 58.12 126 GLY A O 1
ATOM 995 N N . PRO A 1 127 ? 12.914 -5.040 -1.031 1.00 56.16 127 PRO A N 1
ATOM 996 C CA . PRO A 1 127 ? 11.485 -5.287 -1.235 1.00 56.16 127 PRO A CA 1
ATOM 997 C C . PRO A 1 127 ? 10.889 -4.335 -2.281 1.00 56.16 127 PRO A C 1
ATOM 999 O O . PRO A 1 127 ? 11.335 -3.198 -2.436 1.00 56.16 127 PRO A O 1
ATOM 1002 N N . THR A 1 128 ? 9.881 -4.776 -3.033 1.00 63.78 128 THR A N 1
ATOM 1003 C CA . THR A 1 128 ? 9.272 -3.969 -4.102 1.00 63.78 128 THR A CA 1
ATOM 1004 C C . THR A 1 128 ? 8.461 -2.803 -3.530 1.00 63.78 128 THR A C 1
ATOM 1006 O O . THR A 1 128 ? 7.268 -2.928 -3.255 1.00 63.78 128 THR A O 1
ATOM 1009 N N . HIS A 1 129 ? 9.112 -1.660 -3.332 1.00 63.66 129 HIS A N 1
ATOM 1010 C CA . HIS A 1 129 ? 8.459 -0.406 -2.970 1.00 63.66 129 HIS A CA 1
ATOM 1011 C C . HIS A 1 129 ? 8.138 0.410 -4.227 1.00 63.66 129 HIS A C 1
ATOM 1013 O O . HIS A 1 129 ? 8.946 0.498 -5.155 1.00 63.66 129 HIS A O 1
ATOM 1019 N N . PHE A 1 130 ? 6.961 1.033 -4.237 1.00 68.81 130 PHE A N 1
ATOM 1020 C CA . PHE A 1 130 ? 6.559 2.007 -5.240 1.00 68.81 130 PHE A CA 1
ATOM 1021 C C . PHE A 1 130 ? 6.346 3.352 -4.557 1.00 68.81 130 PHE A C 1
ATOM 1023 O O . PHE A 1 130 ? 5.469 3.527 -3.704 1.00 68.81 130 PHE A O 1
ATOM 1030 N N . TYR A 1 131 ? 7.162 4.310 -4.968 1.00 64.44 131 TYR A N 1
ATOM 1031 C CA . TYR A 1 131 ? 7.158 5.655 -4.424 1.00 64.44 131 TYR A CA 1
ATOM 1032 C C . TYR A 1 131 ? 6.568 6.634 -5.424 1.00 64.44 131 TYR A C 1
ATOM 1034 O O . TYR A 1 131 ? 6.639 6.433 -6.638 1.00 64.44 131 TYR A O 1
ATOM 1042 N N . TRP A 1 132 ? 6.056 7.737 -4.893 1.00 64.75 132 TRP A N 1
ATOM 1043 C CA . TRP A 1 132 ? 5.810 8.944 -5.659 1.00 64.75 132 TRP A CA 1
ATOM 1044 C C . TRP A 1 132 ? 6.706 10.071 -5.149 1.00 64.75 132 TRP A C 1
ATOM 1046 O O . TRP A 1 132 ? 6.917 10.224 -3.944 1.00 64.75 132 TRP A O 1
ATOM 1056 N N . ARG A 1 133 ? 7.246 10.860 -6.083 1.00 61.16 133 ARG A N 1
ATOM 1057 C CA . ARG A 1 133 ? 8.034 12.061 -5.792 1.00 61.16 133 ARG A CA 1
ATOM 1058 C C . ARG A 1 133 ? 7.312 13.297 -6.315 1.00 61.16 133 ARG A C 1
ATOM 1060 O O . ARG A 1 133 ? 6.822 13.290 -7.443 1.00 61.16 133 ARG A O 1
ATOM 1067 N N . ARG A 1 134 ? 7.273 14.348 -5.487 1.00 59.88 134 ARG A N 1
ATOM 1068 C CA . ARG A 1 134 ? 6.685 15.661 -5.826 1.00 59.88 134 ARG A CA 1
ATOM 1069 C C . ARG A 1 134 ? 7.537 16.484 -6.789 1.00 59.88 134 ARG A C 1
ATOM 1071 O O . ARG A 1 134 ? 7.009 17.370 -7.446 1.00 59.88 134 ARG A O 1
ATOM 1078 N N . ASN A 1 135 ? 8.838 16.225 -6.836 1.00 60.22 135 ASN A N 1
ATOM 1079 C CA . ASN A 1 135 ? 9.807 16.952 -7.646 1.00 60.22 135 ASN A CA 1
ATOM 1080 C C . ASN A 1 135 ? 11.002 16.057 -8.013 1.00 60.22 135 ASN A C 1
ATOM 1082 O O . ASN A 1 135 ? 11.260 15.027 -7.389 1.00 60.22 135 ASN A O 1
ATOM 1086 N N . ASP A 1 136 ? 11.714 16.467 -9.056 1.00 56.75 136 ASP A N 1
ATOM 1087 C CA . ASP A 1 136 ? 12.933 15.860 -9.604 1.00 56.75 136 ASP A CA 1
ATOM 1088 C C . ASP A 1 136 ? 14.206 16.222 -8.816 1.00 56.75 136 ASP A C 1
ATOM 1090 O O . ASP A 1 136 ? 15.265 15.631 -9.018 1.00 56.75 136 ASP A O 1
ATOM 1094 N N . THR A 1 137 ? 14.104 17.168 -7.883 1.00 53.72 137 THR A N 1
ATOM 1095 C CA . THR A 1 137 ? 15.222 17.691 -7.097 1.00 53.72 137 THR A CA 1
ATOM 1096 C C . THR A 1 137 ? 15.276 17.038 -5.711 1.00 53.72 137 THR A C 1
ATOM 1098 O O . THR A 1 137 ? 14.617 17.465 -4.762 1.00 53.72 137 THR A O 1
ATOM 1101 N N . GLY A 1 138 ? 16.074 15.973 -5.572 1.00 53.06 138 GLY A N 1
ATOM 1102 C CA . GLY A 1 138 ? 16.359 15.353 -4.272 1.00 53.06 138 GLY A CA 1
ATOM 1103 C C . GLY A 1 138 ? 17.013 13.972 -4.353 1.00 53.06 138 GLY A C 1
ATOM 1104 O O . GLY A 1 138 ? 16.729 13.190 -5.258 1.00 53.06 138 GLY A O 1
ATOM 1105 N N . ALA A 1 139 ? 17.887 13.673 -3.386 1.00 56.59 139 ALA A N 1
ATOM 1106 C CA . ALA A 1 139 ? 18.468 12.342 -3.210 1.00 56.59 139 ALA A CA 1
ATOM 1107 C C . ALA A 1 139 ? 17.401 11.315 -2.781 1.00 56.59 139 ALA A C 1
ATOM 1109 O O . ALA A 1 139 ? 16.365 11.671 -2.209 1.00 56.59 139 ALA A O 1
ATOM 1110 N N . GLU A 1 140 ? 17.663 10.033 -3.044 1.00 57.53 140 GLU A N 1
ATOM 1111 C CA . GLU A 1 140 ? 16.850 8.929 -2.525 1.00 57.53 140 GLU A CA 1
ATOM 1112 C C . GLU A 1 140 ? 16.666 9.033 -1.000 1.00 57.53 140 GLU A C 1
ATOM 1114 O O . GLU A 1 140 ? 17.635 9.242 -0.275 1.00 57.53 140 GLU A O 1
ATOM 1119 N N . GLY A 1 141 ? 15.424 8.911 -0.513 1.00 60.81 141 GLY A N 1
ATOM 1120 C CA . GLY A 1 141 ? 15.099 9.033 0.917 1.00 60.81 141 GLY A CA 1
ATOM 1121 C C . GLY A 1 141 ? 14.918 10.468 1.439 1.00 60.81 141 GLY A C 1
ATOM 1122 O O . GLY A 1 141 ? 14.749 10.658 2.641 1.00 60.81 141 GLY A O 1
ATOM 1123 N N . GLY A 1 142 ? 14.939 11.486 0.572 1.00 66.00 142 GLY A N 1
ATOM 1124 C CA . GLY A 1 142 ? 14.643 12.871 0.956 1.00 66.00 142 GLY A CA 1
ATOM 1125 C C . GLY A 1 142 ? 13.161 13.121 1.278 1.00 66.00 142 GLY A C 1
ATOM 1126 O O . GLY A 1 142 ? 12.281 12.380 0.847 1.00 66.00 142 GLY A O 1
ATOM 1127 N N . GLY A 1 143 ? 12.861 14.227 1.971 1.00 66.06 143 GLY A N 1
ATOM 1128 C CA . GLY A 1 143 ? 11.506 14.576 2.443 1.00 66.06 143 GLY A CA 1
ATOM 1129 C C . GLY A 1 143 ? 10.426 14.788 1.366 1.00 66.06 143 GLY A C 1
ATOM 1130 O O . GLY A 1 143 ? 9.264 14.985 1.704 1.00 66.06 143 GLY A O 1
ATOM 1131 N N . ASN A 1 144 ? 10.784 14.727 0.080 1.00 63.97 144 ASN A N 1
ATOM 1132 C CA . ASN A 1 144 ? 9.848 14.818 -1.047 1.00 63.97 144 ASN A CA 1
ATOM 1133 C C . ASN A 1 144 ? 9.393 13.442 -1.581 1.00 63.97 144 ASN A C 1
ATOM 1135 O O . ASN A 1 144 ? 8.611 13.388 -2.536 1.00 63.97 144 ASN A O 1
ATOM 1139 N N . GLN A 1 145 ? 9.889 12.343 -1.002 1.00 69.19 145 GLN A N 1
ATOM 1140 C CA . GLN A 1 145 ? 9.527 10.968 -1.345 1.00 69.19 145 GLN A CA 1
ATOM 1141 C C . GLN A 1 145 ? 8.400 10.480 -0.426 1.00 69.19 145 GLN A C 1
ATOM 1143 O O . GLN A 1 145 ? 8.542 10.479 0.793 1.00 69.19 145 GLN A O 1
ATOM 1148 N N . HIS A 1 146 ? 7.279 10.064 -1.016 1.00 69.94 146 HIS A N 1
ATOM 1149 C CA . HIS A 1 146 ? 6.162 9.451 -0.299 1.00 69.94 146 HIS A CA 1
ATOM 1150 C C . HIS A 1 146 ? 5.971 7.997 -0.747 1.00 69.94 146 HIS A C 1
ATOM 1152 O O . HIS A 1 146 ? 5.799 7.720 -1.939 1.00 69.94 146 HIS A O 1
ATOM 1158 N N . ASP A 1 147 ? 5.956 7.080 0.218 1.00 75.50 147 ASP A N 1
ATOM 1159 C CA . ASP A 1 147 ? 5.618 5.668 0.026 1.00 75.50 147 ASP A CA 1
ATOM 1160 C C . ASP A 1 147 ? 4.120 5.562 -0.254 1.00 75.50 147 ASP A C 1
ATOM 1162 O O . ASP A 1 147 ? 3.301 5.882 0.612 1.00 75.50 147 ASP A O 1
ATOM 1166 N N . LEU A 1 148 ? 3.761 5.145 -1.471 1.00 75.75 148 LEU A N 1
ATOM 1167 C CA . LEU A 1 148 ? 2.367 4.898 -1.844 1.00 75.75 148 LEU A CA 1
ATOM 1168 C C . LEU A 1 148 ? 1.986 3.452 -1.560 1.00 75.75 148 LEU A C 1
ATOM 1170 O O . LEU A 1 148 ? 0.938 3.189 -0.972 1.00 75.75 148 LEU A O 1
ATOM 1174 N N . MET A 1 149 ? 2.845 2.518 -1.973 1.00 78.94 149 MET A N 1
ATOM 1175 C CA . MET A 1 149 ? 2.637 1.097 -1.748 1.00 78.94 149 MET A CA 1
ATOM 1176 C C . MET A 1 149 ? 3.953 0.331 -1.601 1.00 78.94 149 MET A C 1
ATOM 1178 O O . MET A 1 149 ? 4.948 0.625 -2.264 1.00 78.94 149 MET A O 1
ATOM 1182 N N . THR A 1 150 ? 3.931 -0.695 -0.759 1.00 76.06 150 THR A N 1
ATOM 1183 C CA . THR A 1 150 ? 5.049 -1.606 -0.510 1.00 76.06 150 THR A CA 1
ATOM 1184 C C . THR A 1 150 ? 4.544 -3.034 -0.603 1.00 76.06 150 THR A C 1
ATOM 1186 O O . THR A 1 150 ? 3.627 -3.403 0.123 1.00 76.06 150 THR A O 1
ATOM 1189 N N . LEU A 1 151 ? 5.154 -3.854 -1.453 1.00 78.31 151 LEU A N 1
ATOM 1190 C CA . LEU A 1 151 ? 4.947 -5.299 -1.470 1.00 78.31 151 LEU A CA 1
ATOM 1191 C C . LEU A 1 151 ? 6.206 -5.964 -0.907 1.00 78.31 151 LEU A C 1
ATOM 1193 O O . LEU A 1 151 ? 7.299 -5.769 -1.445 1.00 78.31 151 LEU A O 1
ATOM 1197 N N . ASN A 1 152 ? 6.057 -6.702 0.193 1.00 79.19 152 ASN A N 1
ATOM 1198 C CA . ASN A 1 152 ? 7.171 -7.430 0.799 1.00 79.19 152 ASN A CA 1
ATOM 1199 C C . ASN A 1 152 ? 7.371 -8.815 0.158 1.00 79.19 152 ASN A C 1
ATOM 1201 O O . ASN A 1 152 ? 6.518 -9.304 -0.581 1.00 79.19 152 ASN A O 1
ATOM 1205 N N . ASP A 1 153 ? 8.476 -9.475 0.501 1.00 77.50 153 ASP A N 1
ATOM 1206 C CA . ASP A 1 153 ? 8.822 -10.801 -0.038 1.00 77.50 153 ASP A CA 1
ATOM 1207 C C . ASP A 1 153 ? 7.855 -11.913 0.407 1.00 77.50 153 ASP A C 1
ATOM 1209 O O . ASP A 1 153 ? 7.807 -12.981 -0.196 1.00 77.50 153 ASP A O 1
ATOM 1213 N N . ALA A 1 154 ? 7.042 -11.653 1.435 1.00 80.44 154 ALA A N 1
ATOM 1214 C CA . ALA A 1 154 ? 5.954 -12.531 1.857 1.00 80.44 154 ALA A CA 1
ATOM 1215 C C . ALA A 1 154 ? 4.651 -12.300 1.060 1.00 80.44 154 ALA A C 1
ATOM 1217 O O . ALA A 1 154 ? 3.621 -12.883 1.392 1.00 80.44 154 ALA A O 1
ATOM 1218 N N . GLY A 1 155 ? 4.667 -11.438 0.036 1.00 76.50 155 GLY A N 1
ATOM 1219 C CA . GLY A 1 155 ? 3.503 -11.116 -0.792 1.00 76.50 155 GLY A CA 1
ATOM 1220 C C . GLY A 1 155 ? 2.481 -10.193 -0.119 1.00 76.50 155 GLY A C 1
ATOM 1221 O O . GLY A 1 155 ? 1.375 -10.029 -0.631 1.00 76.50 155 GLY A O 1
ATOM 1222 N N . LEU A 1 156 ? 2.818 -9.580 1.018 1.00 78.50 156 LEU A N 1
ATOM 1223 C CA . LEU A 1 156 ? 1.939 -8.652 1.723 1.00 78.50 156 LEU A CA 1
ATOM 1224 C C . LEU A 1 156 ? 2.054 -7.250 1.119 1.00 78.50 156 LEU A C 1
ATOM 1226 O O . LEU A 1 156 ? 3.119 -6.629 1.167 1.00 78.50 156 LEU A O 1
ATOM 1230 N N . LEU A 1 157 ? 0.936 -6.749 0.596 1.00 81.38 157 LEU A N 1
ATOM 1231 C CA . LEU A 1 157 ? 0.797 -5.391 0.084 1.00 81.38 157 LEU A CA 1
ATOM 1232 C C . LEU A 1 157 ? 0.403 -4.432 1.216 1.00 81.38 157 LEU A C 1
ATOM 1234 O O . LEU A 1 157 ? -0.621 -4.614 1.871 1.00 81.38 157 LEU A O 1
ATOM 1238 N N . LYS A 1 158 ? 1.191 -3.379 1.412 1.00 78.56 158 LYS A N 1
ATOM 1239 C CA . LYS A 1 158 ? 0.857 -2.213 2.231 1.00 78.56 158 LYS A CA 1
ATOM 1240 C C . LYS A 1 158 ? 0.571 -1.042 1.303 1.00 78.56 158 LYS A C 1
ATOM 1242 O O . LYS A 1 158 ? 1.367 -0.788 0.407 1.00 78.56 158 LYS A O 1
ATOM 1247 N N . VAL A 1 159 ? -0.528 -0.331 1.526 1.00 81.56 159 VAL A N 1
ATOM 1248 C CA . VAL A 1 159 ? -0.882 0.896 0.797 1.00 81.56 159 VAL A CA 1
ATOM 1249 C C . VAL A 1 159 ? -1.072 2.008 1.819 1.00 81.56 159 VAL A C 1
ATOM 1251 O O . VAL A 1 159 ? -1.722 1.806 2.845 1.00 81.56 159 VAL A O 1
ATOM 1254 N N . ASN A 1 160 ? -0.467 3.164 1.574 1.00 79.62 160 ASN A N 1
ATOM 1255 C CA . ASN A 1 160 ? -0.478 4.286 2.503 1.00 79.62 160 ASN A CA 1
ATOM 1256 C C . ASN A 1 160 ? -1.748 5.126 2.305 1.00 79.62 160 ASN A C 1
ATOM 1258 O O . ASN A 1 160 ? -1.762 6.064 1.510 1.00 79.62 160 ASN A O 1
ATOM 1262 N N . GLY A 1 161 ? -2.816 4.757 3.016 1.00 78.00 161 GLY A N 1
ATOM 1263 C CA . GLY A 1 161 ? -4.141 5.356 2.856 1.00 78.00 161 GLY A CA 1
ATOM 1264 C C . GLY A 1 161 ? -4.929 4.708 1.715 1.00 78.00 161 GLY A C 1
ATOM 1265 O O . GLY A 1 161 ? -4.540 4.812 0.554 1.00 78.00 161 GLY A O 1
ATOM 1266 N N . ILE A 1 162 ? -6.052 4.053 2.021 1.00 86.50 162 ILE A N 1
ATOM 1267 C CA . ILE A 1 162 ? -6.989 3.538 1.007 1.00 86.50 162 ILE A CA 1
ATOM 1268 C C . ILE A 1 162 ? -8.332 4.234 1.193 1.00 86.50 162 ILE A C 1
ATOM 1270 O O . ILE A 1 162 ? -9.010 4.010 2.193 1.00 86.50 162 ILE A O 1
ATOM 1274 N N . ASN A 1 163 ? -8.741 5.026 0.203 1.00 87.00 163 ASN A N 1
ATOM 1275 C CA . ASN A 1 163 ? -10.085 5.594 0.158 1.00 87.00 163 ASN A CA 1
ATOM 1276 C C . ASN A 1 163 ? -11.013 4.657 -0.628 1.00 87.00 163 ASN A C 1
ATOM 1278 O O . ASN A 1 163 ? -10.778 4.385 -1.806 1.00 87.00 163 ASN A O 1
ATOM 1282 N N . VAL A 1 164 ? -12.069 4.172 0.020 1.00 87.88 164 VAL A N 1
ATOM 1283 C CA . VAL A 1 164 ? -13.148 3.374 -0.572 1.00 87.88 164 VAL A CA 1
ATOM 1284 C C . VAL A 1 164 ? -14.438 4.183 -0.447 1.00 87.88 164 VAL A C 1
ATOM 1286 O O . VAL A 1 164 ? -15.120 4.145 0.579 1.00 87.88 164 VAL A O 1
ATOM 1289 N N . GLY A 1 165 ? -14.741 4.977 -1.478 1.00 91.88 165 GLY A N 1
ATOM 1290 C CA . GLY A 1 165 ? -15.767 6.021 -1.384 1.00 91.88 165 GLY A CA 1
ATOM 1291 C C . GLY A 1 165 ? -15.384 7.055 -0.321 1.00 91.88 165 GLY A C 1
ATOM 1292 O O . GLY A 1 165 ? -14.256 7.541 -0.323 1.00 91.88 165 GLY A O 1
ATOM 1293 N N . ASP A 1 166 ? -16.295 7.324 0.617 1.00 90.06 166 ASP A N 1
ATOM 1294 C CA . ASP A 1 166 ? -16.075 8.252 1.740 1.00 90.06 166 ASP A CA 1
ATOM 1295 C C . ASP A 1 166 ? -15.394 7.598 2.960 1.00 90.06 166 ASP A C 1
ATOM 1297 O O . ASP A 1 166 ? -15.216 8.234 3.999 1.00 90.06 166 ASP A O 1
ATOM 1301 N N . THR A 1 167 ? -15.042 6.311 2.873 1.00 94.19 167 THR A N 1
ATOM 1302 C CA . THR A 1 167 ? -14.340 5.589 3.945 1.00 94.19 167 THR A CA 1
ATOM 1303 C C . THR A 1 167 ? -12.843 5.570 3.668 1.00 94.19 167 THR A C 1
ATOM 1305 O O . THR A 1 167 ? -12.425 5.236 2.565 1.00 94.19 167 THR A O 1
ATOM 1308 N N . ASN A 1 168 ? -12.030 5.876 4.674 1.00 92.50 168 ASN A N 1
ATOM 1309 C CA . ASN A 1 168 ? -10.575 5.912 4.577 1.00 92.50 168 ASN A CA 1
ATOM 1310 C C . ASN A 1 168 ? -9.938 4.899 5.542 1.00 92.50 168 ASN A C 1
ATOM 1312 O O . ASN A 1 168 ? -10.197 4.942 6.745 1.00 92.50 168 ASN A O 1
ATOM 1316 N N . ILE A 1 169 ? -9.091 4.010 5.023 1.00 92.19 169 ILE A N 1
ATOM 1317 C CA . ILE A 1 169 ? -8.243 3.097 5.798 1.00 92.19 169 ILE A CA 1
ATOM 1318 C C . ILE A 1 169 ? -6.878 3.757 5.982 1.00 92.19 169 ILE A C 1
ATOM 1320 O O . ILE A 1 169 ? -6.164 3.983 5.005 1.00 92.19 169 ILE A O 1
ATOM 1324 N N . GLN A 1 170 ? -6.512 4.051 7.226 1.00 89.44 170 GLN A N 1
ATOM 1325 C CA . GLN A 1 170 ? -5.275 4.741 7.578 1.00 89.44 170 GLN A CA 1
ATOM 1326 C C . GLN A 1 170 ? -4.063 3.804 7.647 1.00 89.44 170 GLN A C 1
ATOM 1328 O O . GLN A 1 170 ? -4.171 2.578 7.654 1.00 89.44 170 GLN A O 1
ATOM 1333 N N . ASN A 1 171 ? -2.875 4.406 7.681 1.00 84.25 171 ASN A N 1
ATOM 1334 C CA . ASN A 1 171 ? -1.590 3.705 7.711 1.00 84.25 171 ASN A CA 1
ATOM 1335 C C . ASN A 1 171 ? -1.308 2.962 9.032 1.00 84.25 171 ASN A C 1
ATOM 1337 O O . ASN A 1 171 ? -0.467 2.065 9.054 1.00 84.25 171 ASN A O 1
ATOM 1341 N N . ASP A 1 172 ? -2.019 3.305 10.104 1.00 88.19 172 ASP A N 1
ATOM 1342 C CA . ASP A 1 172 ? -2.024 2.612 11.394 1.00 88.19 172 ASP A CA 1
ATOM 1343 C C . ASP A 1 172 ? -3.036 1.447 11.447 1.00 88.19 172 ASP A C 1
ATOM 1345 O O . ASP A 1 172 ? -3.133 0.751 12.457 1.00 88.19 172 ASP A O 1
ATOM 1349 N N . GLY A 1 173 ? -3.780 1.217 10.357 1.00 88.88 173 GLY A N 1
ATOM 1350 C CA . GLY A 1 173 ? -4.831 0.204 10.260 1.00 88.88 173 GLY A CA 1
ATOM 1351 C C . GLY A 1 173 ? -6.190 0.649 10.808 1.00 88.88 173 GLY A C 1
ATOM 1352 O O . GLY A 1 173 ? -7.135 -0.142 10.790 1.00 88.88 173 GLY A O 1
ATOM 1353 N N . ASN A 1 174 ? -6.324 1.890 11.279 1.00 93.56 174 ASN A N 1
ATOM 1354 C CA . ASN A 1 174 ? -7.605 2.445 11.693 1.00 93.56 174 ASN A CA 1
ATOM 1355 C C . ASN A 1 174 ? -8.488 2.750 10.471 1.00 93.56 174 ASN A C 1
ATOM 1357 O O . ASN A 1 174 ? -8.001 2.963 9.361 1.00 93.56 174 ASN A O 1
ATOM 1361 N N . ILE A 1 175 ? -9.805 2.788 10.668 1.00 95.81 175 ILE A N 1
ATOM 1362 C CA . ILE A 1 175 ? -10.773 3.050 9.598 1.00 95.81 175 ILE A CA 1
ATOM 1363 C C . ILE A 1 175 ? -11.611 4.261 9.989 1.00 95.81 175 ILE A C 1
ATOM 1365 O O . ILE A 1 175 ? -12.216 4.273 11.056 1.00 95.81 175 ILE A O 1
ATOM 1369 N N . ASN A 1 176 ? -11.657 5.276 9.131 1.00 95.75 176 ASN A N 1
ATOM 1370 C CA . ASN A 1 176 ? -12.509 6.449 9.287 1.00 95.75 176 ASN A CA 1
ATOM 1371 C C . ASN A 1 176 ? -13.661 6.390 8.284 1.00 95.75 176 ASN A C 1
ATOM 1373 O O . ASN A 1 176 ? -13.420 6.193 7.095 1.00 95.75 176 ASN A O 1
ATOM 1377 N N . GLY A 1 177 ? -14.897 6.587 8.728 1.00 95.94 177 GLY A N 1
ATOM 1378 C CA . GLY A 1 177 ? -16.038 6.644 7.820 1.00 95.94 177 GLY A CA 1
ATOM 1379 C C . GLY A 1 177 ? -17.353 6.986 8.510 1.00 95.94 177 GLY A C 1
ATOM 1380 O O . GLY A 1 177 ? -17.482 6.911 9.734 1.00 95.94 177 GLY A O 1
ATOM 1381 N N . ALA A 1 178 ? -18.360 7.328 7.704 1.00 94.75 178 ALA A N 1
ATOM 1382 C CA . ALA A 1 178 ? -19.687 7.718 8.186 1.00 94.75 178 ALA A CA 1
ATOM 1383 C C . ALA A 1 178 ? -20.369 6.622 9.026 1.00 94.75 178 ALA A C 1
ATOM 1385 O O . ALA A 1 178 ? -21.049 6.934 10.000 1.00 94.75 178 ALA A O 1
ATOM 1386 N N . ALA A 1 179 ? -20.127 5.342 8.713 1.00 93.56 179 ALA A N 1
ATOM 1387 C CA . ALA A 1 179 ? -20.653 4.206 9.476 1.00 93.56 179 ALA A CA 1
ATOM 1388 C C . ALA A 1 179 ? -20.200 4.193 10.948 1.00 93.56 179 ALA A C 1
ATOM 1390 O O . ALA A 1 179 ? -20.904 3.665 11.806 1.00 93.56 179 ALA A O 1
ATOM 1391 N N . PHE A 1 180 ? -19.043 4.791 11.244 1.00 94.88 180 PHE A N 1
ATOM 1392 C CA . PHE A 1 180 ? -18.486 4.893 12.594 1.00 94.88 180 PHE A CA 1
ATOM 1393 C C . PHE A 1 180 ? -18.632 6.304 13.177 1.00 94.88 180 PHE A C 1
ATOM 1395 O O . PHE A 1 180 ? -18.217 6.536 14.311 1.00 94.88 180 PHE A O 1
ATOM 1402 N N . ASN A 1 181 ? -19.213 7.243 12.413 1.00 94.50 181 ASN A N 1
ATOM 1403 C CA . ASN A 1 181 ? -19.245 8.674 12.718 1.00 94.50 181 ASN A CA 1
ATOM 1404 C C . ASN A 1 181 ? -17.848 9.224 13.077 1.00 94.50 181 ASN A C 1
ATOM 1406 O O . ASN A 1 181 ? -17.675 9.937 14.067 1.00 94.50 181 ASN A O 1
ATOM 1410 N N . GLY A 1 182 ? -16.835 8.823 12.301 1.00 95.38 182 GLY A N 1
ATOM 1411 C CA . GLY A 1 182 ? -15.427 9.104 12.572 1.00 95.38 182 GLY A CA 1
ATOM 1412 C C . GLY A 1 182 ? -14.577 7.834 12.552 1.00 95.38 182 GLY A C 1
ATOM 1413 O O . GLY A 1 182 ? -14.768 6.960 11.707 1.00 95.38 182 GLY A O 1
ATOM 1414 N N . TYR A 1 183 ? -13.627 7.735 13.483 1.00 96.94 183 TYR A N 1
ATOM 1415 C CA . TYR A 1 183 ? -12.692 6.613 13.578 1.00 96.94 183 TYR A CA 1
ATOM 1416 C C . TYR A 1 183 ? -13.297 5.379 14.263 1.00 96.94 183 TYR A C 1
ATOM 1418 O O . TYR A 1 183 ? -13.913 5.479 15.326 1.00 96.94 183 TYR A O 1
ATOM 1426 N N . LEU A 1 184 ? -13.032 4.195 13.704 1.00 97.12 184 LEU A N 1
ATOM 1427 C CA . LEU A 1 184 ? -13.459 2.895 14.223 1.00 97.12 184 LEU A CA 1
ATOM 1428 C C . LEU A 1 184 ? -12.976 2.661 15.658 1.00 97.12 184 LEU A C 1
ATOM 1430 O O . LEU A 1 184 ? -13.733 2.159 16.486 1.00 97.12 184 LEU A O 1
ATOM 1434 N N . THR A 1 185 ? -11.739 3.042 15.975 1.00 97.31 185 THR A N 1
ATOM 1435 C CA . THR A 1 185 ? -11.191 2.908 17.334 1.00 97.31 185 THR A CA 1
ATOM 1436 C C . THR A 1 185 ? -12.008 3.687 18.363 1.00 97.31 185 THR A C 1
ATOM 1438 O O . THR A 1 185 ? -12.378 3.133 19.398 1.00 97.31 185 THR A O 1
ATOM 1441 N N . THR A 1 186 ? -12.359 4.941 18.065 1.00 97.50 186 THR A N 1
ATOM 1442 C CA . THR A 1 186 ? -13.225 5.771 18.914 1.00 97.50 186 THR A CA 1
ATOM 1443 C C . THR A 1 186 ? -14.629 5.185 19.015 1.00 97.50 186 THR A C 1
ATOM 1445 O O . THR A 1 186 ? -15.188 5.113 20.106 1.00 97.50 186 THR A O 1
ATOM 1448 N N . PHE A 1 187 ? -15.189 4.712 17.900 1.00 97.44 187 PHE A N 1
ATOM 1449 C CA . PHE A 1 187 ? -16.496 4.061 17.889 1.00 97.44 187 PHE A CA 1
ATOM 1450 C C . PHE A 1 187 ? -16.533 2.830 18.808 1.00 97.44 187 PHE A C 1
ATOM 1452 O O . PHE A 1 187 ? -17.428 2.720 19.645 1.00 97.44 187 PHE A O 1
ATOM 1459 N N . ILE A 1 188 ? -15.544 1.934 18.708 1.00 97.06 188 ILE A N 1
ATOM 1460 C CA . ILE A 1 188 ? -15.442 0.739 19.5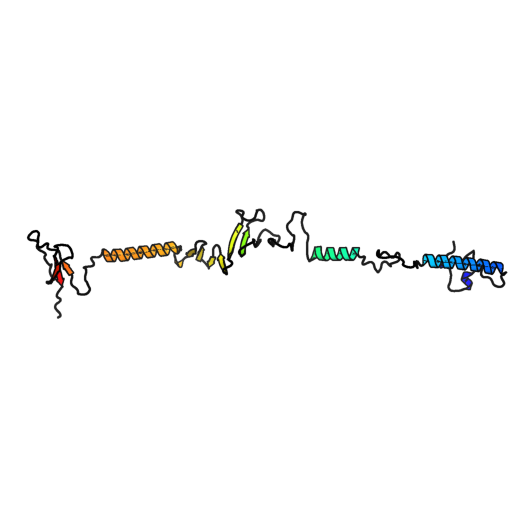60 1.00 97.06 188 ILE A CA 1
ATOM 1461 C C . ILE A 1 188 ? -15.270 1.133 21.031 1.00 97.06 188 ILE A C 1
ATOM 1463 O O . ILE A 1 188 ? -15.944 0.560 21.887 1.00 97.06 188 ILE A O 1
ATOM 1467 N N . ALA A 1 189 ? -14.415 2.115 21.332 1.00 97.00 189 ALA A N 1
ATOM 1468 C CA . ALA A 1 189 ? -14.204 2.597 22.697 1.00 97.00 189 ALA A CA 1
ATOM 1469 C C . ALA A 1 189 ? -15.500 3.147 23.317 1.00 97.00 189 ALA A C 1
ATOM 1471 O O . ALA A 1 189 ? -15.867 2.754 24.424 1.00 97.00 189 ALA A O 1
ATOM 1472 N N . ASN A 1 190 ? -16.243 3.967 22.571 1.00 97.00 190 ASN A N 1
ATOM 1473 C CA . ASN A 1 190 ? -17.524 4.511 23.019 1.00 97.00 190 ASN A CA 1
ATOM 1474 C C . ASN A 1 190 ? -18.561 3.401 23.232 1.00 97.00 190 ASN A C 1
ATOM 1476 O O . ASN A 1 190 ? -19.231 3.376 24.258 1.00 97.00 190 ASN A O 1
ATOM 1480 N N . GLN A 1 191 ? -18.662 2.438 22.309 1.00 96.56 191 GLN A N 1
ATOM 1481 C CA . GLN A 1 191 ? -19.564 1.291 22.456 1.00 96.56 191 GLN A CA 1
ATOM 1482 C C . GLN A 1 191 ? -19.224 0.438 23.683 1.00 96.56 191 GLN A C 1
ATOM 1484 O O . GLN A 1 191 ? -20.125 -0.013 24.394 1.00 96.56 191 GLN A O 1
ATOM 1489 N N . ALA A 1 192 ? -17.935 0.216 23.950 1.00 96.12 192 ALA A N 1
ATOM 1490 C CA . ALA A 1 192 ? -17.481 -0.497 25.136 1.00 96.12 192 ALA A CA 1
ATOM 1491 C C . ALA A 1 192 ? -17.846 0.265 26.418 1.00 96.12 192 ALA A C 1
ATOM 1493 O O . ALA A 1 192 ? -18.347 -0.345 27.363 1.00 96.12 192 ALA A O 1
ATOM 1494 N N . GLN A 1 193 ? -17.672 1.588 26.427 1.00 96.31 193 GLN A N 1
ATOM 1495 C CA . GLN A 1 193 ? -18.051 2.435 27.553 1.00 96.31 193 GLN A CA 1
ATOM 1496 C C . GLN A 1 193 ? -19.566 2.422 27.791 1.00 96.31 193 GLN A C 1
ATOM 1498 O O . GLN A 1 193 ? -19.995 2.134 28.904 1.00 96.31 193 GLN A O 1
ATOM 1503 N N . THR A 1 194 ? -20.386 2.623 26.757 1.00 95.88 194 THR A N 1
ATOM 1504 C CA . THR A 1 194 ? -21.851 2.559 26.880 1.00 95.88 194 THR A CA 1
ATOM 1505 C C . THR A 1 194 ? -22.312 1.198 27.406 1.00 95.88 194 THR A C 1
ATOM 1507 O O . THR A 1 194 ? -23.192 1.124 28.260 1.00 95.88 194 THR A O 1
ATOM 1510 N N . ARG A 1 195 ? -21.699 0.094 26.956 1.00 94.38 195 ARG A N 1
ATOM 1511 C CA . ARG A 1 195 ? -21.993 -1.245 27.495 1.00 94.38 195 ARG A CA 1
ATOM 1512 C C . ARG A 1 195 ? -21.587 -1.372 28.961 1.00 94.38 195 ARG A C 1
ATOM 1514 O O . ARG A 1 195 ? -22.361 -1.917 29.740 1.00 94.38 195 ARG A O 1
ATOM 1521 N N . ALA A 1 196 ? -20.418 -0.864 29.345 1.00 92.88 196 ALA A N 1
ATOM 1522 C CA . ALA A 1 196 ? -19.970 -0.868 30.734 1.00 92.88 196 ALA A CA 1
ATOM 1523 C C . ALA A 1 196 ? -20.901 -0.044 31.640 1.00 92.88 196 ALA A C 1
ATOM 1525 O O . ALA A 1 196 ? -21.222 -0.487 32.739 1.00 92.88 196 ALA A O 1
ATOM 1526 N N . GLU A 1 197 ? -21.388 1.104 31.167 1.00 91.94 197 GLU A N 1
ATOM 1527 C CA . GLU A 1 197 ? -22.369 1.941 31.867 1.00 91.94 197 GLU A CA 1
ATOM 1528 C C . GLU A 1 197 ? -23.720 1.229 32.020 1.00 91.94 197 GLU A C 1
ATOM 1530 O O . GLU A 1 197 ? -24.290 1.227 33.110 1.00 91.94 197 GLU A O 1
ATOM 1535 N N . ILE A 1 198 ? -24.204 0.552 30.972 1.00 89.50 198 ILE A N 1
ATOM 1536 C CA . ILE A 1 198 ? -25.427 -0.266 31.030 1.00 89.50 198 ILE A CA 1
ATOM 1537 C C . ILE A 1 198 ? -25.276 -1.408 32.045 1.00 89.50 198 ILE A C 1
ATOM 1539 O O . ILE A 1 198 ? -26.176 -1.633 32.854 1.00 89.50 198 ILE A O 1
ATOM 1543 N N . GLU A 1 199 ? -24.155 -2.133 32.034 1.00 88.31 199 GLU A N 1
ATOM 1544 C CA . GLU A 1 199 ? -23.900 -3.211 32.999 1.00 88.31 199 GLU A CA 1
ATOM 1545 C C . GLU A 1 199 ? -23.722 -2.681 34.430 1.00 88.31 199 GLU A C 1
ATOM 1547 O O . GLU A 1 199 ? -24.225 -3.280 35.382 1.00 88.31 199 GLU A O 1
ATOM 1552 N N . ALA A 1 200 ? -23.076 -1.526 34.608 1.00 83.69 200 ALA A N 1
ATOM 1553 C CA . ALA A 1 200 ? -22.978 -0.866 35.905 1.00 83.69 200 ALA A CA 1
ATOM 1554 C C . ALA A 1 200 ? -24.361 -0.449 36.424 1.00 83.69 200 ALA A C 1
ATOM 1556 O O . ALA A 1 200 ? -24.672 -0.717 37.581 1.00 83.69 200 ALA A O 1
ATOM 1557 N N . ALA A 1 201 ? -25.220 0.110 35.566 1.00 79.56 201 ALA A N 1
ATOM 1558 C CA . ALA A 1 201 ? -26.596 0.471 35.905 1.00 79.56 201 ALA A CA 1
ATOM 1559 C C . ALA A 1 201 ? -27.444 -0.751 36.294 1.00 79.56 201 ALA A C 1
ATOM 1561 O O . ALA A 1 201 ? -28.251 -0.675 37.222 1.00 79.56 201 ALA A O 1
ATOM 1562 N N . LYS A 1 202 ? -27.223 -1.910 35.656 1.00 73.69 202 LYS A N 1
ATOM 1563 C CA . LYS A 1 202 ? -27.838 -3.176 36.088 1.00 73.69 202 LYS A CA 1
ATOM 1564 C C . LYS A 1 202 ? -27.407 -3.583 37.497 1.00 73.69 202 LYS A C 1
ATOM 1566 O O . LYS A 1 202 ? -28.186 -4.252 38.165 1.00 73.69 202 LYS A O 1
ATOM 1571 N N . LYS A 1 203 ? -26.203 -3.204 37.942 1.00 64.62 203 LYS A N 1
ATOM 1572 C CA . LYS A 1 203 ? -25.657 -3.516 39.274 1.00 64.62 203 LYS A CA 1
ATOM 1573 C C . LYS A 1 203 ? -26.104 -2.529 40.363 1.00 64.62 203 LYS A C 1
ATOM 1575 O O . LYS A 1 203 ? -26.159 -2.920 41.525 1.00 64.62 203 LYS A O 1
ATOM 1580 N N . THR A 1 204 ? -26.393 -1.272 40.016 1.00 50.47 204 THR A N 1
ATOM 1581 C CA . THR A 1 204 ? -26.885 -0.231 40.946 1.00 50.47 204 THR A CA 1
ATOM 1582 C C . THR A 1 204 ? -28.400 -0.147 41.054 1.00 50.47 204 THR A C 1
ATOM 1584 O O . THR A 1 204 ? -28.895 0.350 42.066 1.00 50.47 204 THR A O 1
ATOM 1587 N N . ALA A 1 205 ? -29.159 -0.652 40.079 1.00 46.09 205 ALA A N 1
ATOM 1588 C CA . ALA A 1 205 ? -30.530 -1.052 40.370 1.00 46.09 205 ALA A CA 1
ATOM 1589 C C . ALA A 1 205 ? -30.469 -2.067 41.524 1.00 46.09 205 ALA A C 1
ATOM 1591 O O . ALA A 1 205 ? -29.571 -2.913 41.496 1.00 46.09 205 ALA A O 1
ATOM 1592 N N . PRO A 1 206 ? -31.358 -2.014 42.534 1.00 52.06 206 PRO A N 1
ATOM 1593 C CA . PRO A 1 206 ? -31.434 -3.055 43.543 1.00 52.06 206 PRO A CA 1
ATOM 1594 C C . PRO A 1 206 ? -31.804 -4.353 42.827 1.00 52.06 206 PRO A C 1
ATOM 1596 O O . PRO A 1 206 ? -32.972 -4.712 42.684 1.00 52.06 206 PRO A O 1
ATOM 1599 N N . GLN A 1 207 ? -30.788 -5.068 42.351 1.00 50.41 207 GLN A N 1
ATOM 1600 C CA . GLN A 1 207 ? -30.854 -6.492 42.151 1.00 50.41 207 GLN A CA 1
ATOM 1601 C C . GLN A 1 207 ? -31.004 -7.038 43.555 1.00 50.41 207 GLN A C 1
ATOM 1603 O O . GLN A 1 207 ? -30.040 -7.418 44.212 1.00 50.41 207 GLN A O 1
ATOM 1608 N N . ASN A 1 208 ? -32.247 -7.014 44.038 1.00 53.28 208 ASN A N 1
ATOM 1609 C CA . ASN A 1 208 ? -32.714 -7.970 45.014 1.00 53.28 208 ASN A CA 1
ATOM 1610 C C . ASN A 1 208 ? -32.118 -9.287 44.542 1.00 53.28 208 ASN A C 1
ATOM 1612 O O . ASN A 1 208 ? -32.442 -9.710 43.427 1.00 53.28 208 ASN A O 1
ATOM 1616 N N . CYS A 1 209 ? -31.167 -9.831 45.306 1.00 55.16 209 CYS A N 1
ATOM 1617 C CA . CYS A 1 209 ? -30.464 -11.067 44.997 1.00 55.16 209 CYS A CA 1
ATOM 1618 C C . CYS A 1 209 ? -31.493 -12.200 44.979 1.00 55.16 209 CYS A C 1
ATOM 1620 O O . CYS A 1 209 ? -31.611 -12.985 45.911 1.00 55.16 209 CYS A O 1
ATOM 1622 N N . SER A 1 210 ? -32.292 -12.244 43.922 1.00 54.56 210 SER A N 1
ATOM 1623 C CA . SER A 1 210 ? -33.142 -13.342 43.544 1.00 54.56 210 SER A CA 1
ATOM 1624 C C . SER A 1 210 ? -32.218 -14.268 42.781 1.00 54.56 210 SER A C 1
ATOM 1626 O O . SER A 1 210 ? -32.151 -14.307 41.557 1.00 54.56 210 SER A O 1
ATOM 1628 N N . HIS A 1 211 ? -31.464 -15.053 43.544 1.00 52.62 211 HIS A N 1
ATOM 1629 C CA . HIS A 1 211 ? -31.187 -16.410 43.100 1.00 52.62 211 HIS A CA 1
ATOM 1630 C C . HIS A 1 211 ? -32.539 -16.938 42.596 1.00 52.62 211 HIS A C 1
ATOM 1632 O O . HIS A 1 211 ? -33.543 -16.742 43.283 1.00 52.62 211 HIS A O 1
ATOM 1638 N N . ALA A 1 212 ? -32.599 -17.488 41.386 1.00 54.44 212 ALA A N 1
ATOM 1639 C CA . ALA A 1 212 ? -33.816 -17.754 40.606 1.00 54.44 212 ALA A CA 1
ATOM 1640 C C . ALA A 1 212 ? -34.914 -18.635 41.277 1.00 54.44 212 ALA A C 1
ATOM 1642 O O . ALA A 1 212 ? -35.857 -19.059 40.620 1.00 54.44 212 ALA A O 1
ATOM 1643 N N . SER A 1 213 ? -34.808 -18.902 42.580 1.00 62.41 213 SER A N 1
ATOM 1644 C CA . SER A 1 213 ? -35.774 -19.517 43.488 1.00 62.41 213 SER A CA 1
ATOM 1645 C C . SER A 1 213 ? -36.796 -18.551 44.113 1.00 62.41 213 SER A C 1
ATOM 1647 O O . SER A 1 213 ? -37.697 -19.013 44.807 1.00 62.41 213 SER A O 1
ATOM 1649 N N . GLY A 1 214 ? -36.664 -17.228 43.931 1.00 71.62 214 GLY A N 1
ATOM 1650 C CA . GLY A 1 214 ? -37.556 -16.232 44.555 1.00 71.62 214 GLY A CA 1
ATOM 1651 C C . GLY A 1 214 ? -37.274 -15.956 46.041 1.00 71.62 214 GLY A C 1
ATOM 1652 O O . GLY A 1 214 ? -38.043 -15.250 46.689 1.00 71.62 214 GLY A O 1
ATOM 1653 N N . ILE A 1 215 ? -36.171 -16.489 46.575 1.00 78.44 215 ILE A N 1
ATOM 1654 C CA . ILE A 1 215 ? -35.745 -16.311 47.969 1.00 78.44 215 ILE A CA 1
ATOM 1655 C C . ILE A 1 215 ? -34.822 -15.089 48.077 1.00 78.44 215 ILE A C 1
ATOM 1657 O O . ILE A 1 215 ? -33.794 -15.040 47.395 1.00 78.44 215 ILE A O 1
ATOM 1661 N N . LEU A 1 216 ? -35.166 -14.146 48.961 1.00 81.62 216 LEU A N 1
ATOM 1662 C CA . LEU A 1 216 ? -34.397 -12.934 49.273 1.00 81.62 216 LEU A CA 1
ATOM 1663 C C . LEU A 1 216 ? -33.835 -12.983 50.702 1.00 81.62 216 LEU A C 1
ATOM 1665 O O . LEU A 1 216 ? -34.372 -13.673 51.567 1.00 81.62 216 LEU A O 1
ATOM 1669 N N . GLU A 1 217 ? -32.753 -12.249 50.949 1.00 85.50 217 GLU A N 1
ATOM 1670 C CA . GLU A 1 217 ? -32.109 -12.148 52.259 1.00 85.50 217 GLU A CA 1
ATOM 1671 C C . GLU A 1 217 ? -32.333 -10.795 52.916 1.00 85.50 217 GLU A C 1
ATOM 1673 O O . GLU A 1 217 ? -32.208 -9.752 52.276 1.00 85.50 217 GLU A O 1
ATOM 1678 N N . PHE A 1 218 ? -32.639 -10.840 54.209 1.00 81.69 218 PHE A N 1
ATOM 1679 C CA . PHE A 1 218 ? -32.989 -9.693 55.031 1.00 81.69 218 PHE A CA 1
ATOM 1680 C C . PHE A 1 218 ? -32.098 -9.666 56.254 1.00 81.69 218 PHE A C 1
ATOM 1682 O O . PHE A 1 218 ? -32.048 -10.662 56.976 1.00 81.69 218 PHE A O 1
ATOM 1689 N N . GLY A 1 219 ? -31.441 -8.521 56.463 1.00 81.62 219 GLY A N 1
ATOM 1690 C CA . GLY A 1 219 ? -30.633 -8.219 57.644 1.00 81.62 219 GLY A CA 1
ATOM 1691 C C . GLY A 1 219 ? -29.618 -9.301 58.013 1.00 81.62 219 GLY A C 1
ATOM 1692 O O . GLY A 1 219 ? -29.429 -10.300 57.324 1.00 81.62 219 GLY A O 1
ATOM 1693 N N . SER A 1 220 ? -28.933 -9.118 59.133 1.00 84.00 220 SER A N 1
ATOM 1694 C CA . SER A 1 220 ? -28.073 -10.174 59.644 1.00 84.00 220 SER A CA 1
ATOM 1695 C C . SER A 1 220 ? -27.968 -10.129 61.154 1.00 84.00 220 SER A C 1
ATOM 1697 O O . SER A 1 220 ? -27.765 -9.051 61.704 1.00 84.00 220 SER A O 1
ATOM 1699 N N . ILE A 1 221 ? -28.049 -11.291 61.787 1.00 83.00 221 ILE A N 1
ATOM 1700 C CA . ILE A 1 221 ? -27.929 -11.472 63.232 1.00 83.00 221 ILE A CA 1
ATOM 1701 C C . ILE A 1 221 ? -26.527 -12.014 63.524 1.00 83.00 221 ILE A C 1
ATOM 1703 O O . ILE A 1 221 ? -26.074 -12.946 62.852 1.00 83.00 221 ILE A O 1
ATOM 1707 N N . ASP A 1 222 ? -25.833 -11.430 64.501 1.00 84.62 222 ASP A N 1
ATOM 1708 C CA . ASP A 1 222 ? -24.646 -12.038 65.106 1.00 84.62 222 ASP A CA 1
ATOM 1709 C C . ASP A 1 222 ? -25.083 -12.768 66.388 1.00 84.62 222 ASP A C 1
ATOM 1711 O O . ASP A 1 222 ? -25.488 -12.119 67.345 1.00 84.62 222 ASP A O 1
ATOM 1715 N N . PRO A 1 223 ? -25.042 -14.109 66.435 1.00 74.38 223 PRO A N 1
ATOM 1716 C CA . PRO A 1 223 ? -25.506 -14.882 67.579 1.00 74.38 223 PRO A CA 1
ATOM 1717 C C . PRO A 1 223 ? -24.606 -14.738 68.818 1.00 74.38 223 PRO A C 1
ATOM 1719 O O . PRO A 1 223 ? -24.952 -15.281 69.864 1.00 74.38 223 PRO A O 1
ATOM 1722 N N . PHE A 1 224 ? -23.457 -14.055 68.716 1.00 76.88 224 PHE A N 1
ATOM 1723 C CA . PHE A 1 224 ? -22.537 -13.829 69.834 1.00 76.88 224 PHE A CA 1
ATOM 1724 C C . PHE A 1 224 ? -22.571 -12.402 70.400 1.00 76.88 224 PHE A C 1
ATOM 1726 O O . PHE A 1 224 ? -21.959 -12.174 71.444 1.00 76.88 224 PHE A O 1
ATOM 1733 N N . TYR A 1 225 ? -23.258 -11.455 69.753 1.00 69.00 225 TYR A N 1
ATOM 1734 C CA . TYR A 1 225 ? -23.249 -10.043 70.147 1.00 69.00 225 TYR A CA 1
ATOM 1735 C C . TYR A 1 225 ? -24.650 -9.417 70.077 1.00 69.00 225 TYR A C 1
ATOM 1737 O O . TYR A 1 225 ? -25.175 -9.212 68.988 1.00 69.00 225 TYR A O 1
ATOM 1745 N N . GLU A 1 226 ? -25.170 -9.058 71.259 1.00 66.56 226 GLU A N 1
ATOM 1746 C CA . GLU A 1 226 ? -26.424 -8.327 71.536 1.00 66.56 226 GLU A CA 1
ATOM 1747 C C . GLU A 1 226 ? -27.735 -8.970 71.034 1.00 66.56 226 GLU A C 1
ATOM 1749 O O . GLU A 1 226 ? -27.771 -9.747 70.082 1.00 66.56 226 GLU A O 1
ATOM 1754 N N . ASP A 1 227 ? 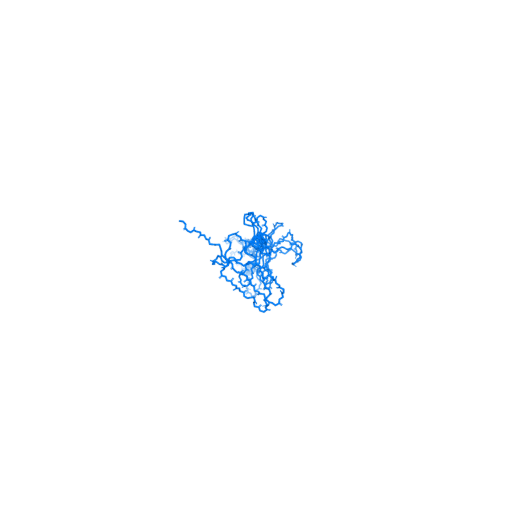-28.846 -8.639 71.703 1.00 73.44 227 ASP A N 1
ATOM 1755 C CA . ASP A 1 227 ? -30.197 -9.053 71.309 1.00 73.44 227 ASP A CA 1
ATOM 1756 C C . ASP A 1 227 ? -30.616 -8.303 70.029 1.00 73.44 227 ASP A C 1
ATOM 1758 O O . ASP A 1 227 ? -31.325 -7.296 70.066 1.00 73.44 227 ASP A O 1
ATOM 1762 N N . ALA A 1 228 ? -30.134 -8.767 68.875 1.00 74.94 228 ALA A N 1
ATOM 1763 C CA . ALA A 1 228 ? -30.435 -8.186 67.572 1.00 74.94 228 ALA A CA 1
ATOM 1764 C C . ALA A 1 228 ? -31.640 -8.874 66.915 1.00 74.94 228 ALA A C 1
ATOM 1766 O O . ALA A 1 228 ? -31.660 -10.090 66.707 1.00 74.94 228 ALA A O 1
ATOM 1767 N N . THR A 1 229 ? -32.638 -8.081 66.529 1.00 80.44 229 THR A N 1
ATOM 1768 C CA . THR A 1 229 ? -33.810 -8.533 65.776 1.00 80.44 229 THR A CA 1
ATOM 1769 C C . THR A 1 229 ? -33.655 -8.205 64.294 1.00 80.44 229 THR A C 1
ATOM 1771 O O . THR A 1 229 ? -33.069 -7.195 63.904 1.00 80.44 229 THR A O 1
ATOM 1774 N N . VAL A 1 230 ? -34.161 -9.092 63.440 1.00 84.50 230 VAL A N 1
ATOM 1775 C CA . VAL A 1 230 ? -34.236 -8.876 61.994 1.00 84.50 230 VAL A CA 1
ATOM 1776 C C . VAL A 1 230 ? -35.659 -9.173 61.563 1.00 84.50 230 VAL A C 1
ATOM 1778 O O . VAL A 1 230 ? -36.088 -10.327 61.570 1.00 84.50 230 VAL A O 1
ATOM 1781 N N . ASP A 1 231 ? -36.368 -8.118 61.180 1.00 86.19 231 ASP A N 1
ATOM 1782 C CA . ASP A 1 231 ? -37.757 -8.208 60.754 1.00 86.19 231 ASP A CA 1
ATOM 1783 C C . ASP A 1 231 ? -37.861 -8.378 59.240 1.00 86.19 231 ASP A C 1
ATOM 1785 O O . ASP A 1 231 ? -37.124 -7.768 58.458 1.00 86.19 231 ASP A O 1
ATOM 1789 N N . LEU A 1 232 ? -38.825 -9.196 58.820 1.00 82.56 232 LEU A N 1
ATOM 1790 C CA . LEU A 1 232 ? -39.225 -9.289 57.424 1.00 82.56 232 LEU A CA 1
ATOM 1791 C C . LEU A 1 232 ? -40.464 -8.413 57.233 1.00 82.56 232 LEU A C 1
ATOM 1793 O O . LEU A 1 232 ? -41.488 -8.669 57.871 1.00 82.56 232 LEU A O 1
ATOM 1797 N N . PRO A 1 233 ? -40.411 -7.381 56.373 1.00 82.81 233 PRO A N 1
ATOM 1798 C CA . PRO A 1 233 ? -41.583 -6.559 56.120 1.00 82.81 233 PRO A CA 1
ATOM 1799 C C . PRO A 1 233 ? -42.668 -7.379 55.408 1.00 82.81 233 PRO A C 1
ATOM 1801 O O . PRO A 1 233 ? -42.370 -8.253 54.593 1.00 82.81 233 PRO A O 1
ATOM 1804 N N . ASN A 1 234 ? -43.943 -7.068 55.658 1.00 81.44 234 ASN A N 1
ATOM 1805 C CA . ASN A 1 234 ? -45.058 -7.593 54.859 1.00 81.44 234 ASN A CA 1
ATOM 1806 C C . ASN A 1 234 ? -44.790 -7.317 53.360 1.00 81.44 234 ASN A C 1
ATOM 1808 O O . ASN A 1 234 ? -44.473 -6.168 53.034 1.00 81.44 234 ASN A O 1
ATOM 1812 N N . PRO A 1 235 ? -44.890 -8.300 52.437 1.00 84.12 235 PRO A N 1
ATOM 1813 C CA . PRO A 1 235 ? -45.526 -9.626 52.543 1.00 84.12 235 PRO A CA 1
ATOM 1814 C C . PRO A 1 235 ? -44.565 -10.824 52.633 1.00 84.12 235 PRO A C 1
ATOM 1816 O O . PRO A 1 235 ? -44.884 -11.920 52.168 1.00 84.12 235 PRO A O 1
ATOM 1819 N N . TRP A 1 236 ? -43.366 -10.629 53.171 1.00 85.75 236 TRP A N 1
ATOM 1820 C CA . TRP A 1 236 ? -42.347 -11.671 53.205 1.00 85.75 236 TRP A CA 1
ATOM 1821 C C . TRP A 1 236 ? -42.537 -12.631 54.381 1.00 85.75 236 TRP A C 1
ATOM 1823 O O . TRP A 1 236 ? -42.805 -12.218 55.506 1.00 85.75 236 TRP A O 1
ATOM 1833 N N . VAL A 1 237 ? -42.346 -13.923 54.118 1.00 86.38 237 VAL A N 1
ATOM 1834 C CA . VAL A 1 237 ? -42.388 -14.996 55.119 1.00 86.38 237 VAL A CA 1
ATOM 1835 C C . VAL A 1 237 ? -41.027 -15.678 55.177 1.00 86.38 237 VAL A C 1
ATOM 1837 O O . VAL A 1 237 ? -40.420 -15.938 54.138 1.00 86.38 237 VAL A O 1
ATOM 1840 N N . VAL A 1 238 ? -40.546 -15.978 56.385 1.00 89.25 238 VAL A N 1
ATOM 1841 C CA . VAL A 1 238 ? -39.259 -16.654 56.601 1.00 89.25 238 VAL A CA 1
ATOM 1842 C C . VAL A 1 238 ? -39.314 -18.088 56.074 1.00 89.25 238 VAL A C 1
ATOM 1844 O O . VAL A 1 238 ? -40.181 -18.867 56.457 1.00 89.25 238 VAL A O 1
ATOM 1847 N N . VAL A 1 239 ? -38.345 -18.453 55.235 1.00 87.62 239 VAL A N 1
ATOM 1848 C CA . VAL A 1 239 ? -38.165 -19.816 54.698 1.00 87.62 239 VAL A CA 1
ATOM 1849 C C . VAL A 1 239 ? -36.898 -20.497 55.206 1.00 87.62 239 VAL A C 1
ATOM 1851 O O . VAL A 1 239 ? -36.705 -21.692 54.995 1.00 87.62 239 VAL A O 1
ATOM 1854 N N . GLY A 1 240 ? -36.012 -19.759 55.875 1.00 88.25 240 GLY A N 1
ATOM 1855 C CA . GLY A 1 240 ? -34.850 -20.340 56.531 1.00 88.25 240 GLY A CA 1
ATOM 1856 C C . GLY A 1 240 ? -33.804 -19.314 56.933 1.00 88.25 240 GLY A C 1
ATOM 1857 O O . GLY A 1 240 ? -33.967 -18.112 56.752 1.00 88.25 240 GLY A O 1
ATOM 1858 N N . ILE A 1 241 ? -32.684 -19.819 57.435 1.00 88.81 241 ILE A N 1
ATOM 1859 C CA . ILE A 1 241 ? -31.514 -19.031 57.833 1.00 88.81 241 ILE A CA 1
ATOM 1860 C C . ILE A 1 241 ? -30.271 -19.555 57.116 1.00 88.81 241 ILE A C 1
ATOM 1862 O O . ILE A 1 241 ? -30.242 -20.718 56.699 1.00 88.81 241 ILE A O 1
ATOM 1866 N N . ARG A 1 242 ? -29.263 -18.708 56.907 1.00 87.62 242 ARG A N 1
ATOM 1867 C CA . ARG A 1 242 ? -27.981 -19.113 56.314 1.00 87.62 242 ARG A CA 1
ATOM 1868 C C . ARG A 1 242 ? -26.819 -18.408 56.999 1.00 87.62 242 ARG A C 1
ATOM 1870 O O . ARG A 1 242 ? -26.745 -17.183 56.999 1.00 87.62 242 ARG A O 1
ATOM 1877 N N . SER A 1 243 ? -25.892 -19.196 57.532 1.00 86.25 243 SER A N 1
ATOM 1878 C CA . SER A 1 243 ? -24.623 -18.693 58.057 1.00 86.25 243 SER A CA 1
ATOM 1879 C C . SER A 1 243 ? -23.705 -18.261 56.911 1.00 86.25 243 SER A C 1
ATOM 1881 O O . SER A 1 243 ? -23.654 -18.902 55.857 1.00 86.25 243 SER A O 1
ATOM 1883 N N . GLN A 1 244 ? -23.004 -17.149 57.101 1.00 84.62 244 GLN A N 1
ATOM 1884 C CA . GLN A 1 244 ? -21.966 -16.687 56.196 1.00 84.62 244 GLN A CA 1
ATOM 1885 C C . GLN A 1 244 ? -20.627 -17.341 56.559 1.00 84.62 244 GLN A C 1
ATOM 1887 O O . GLN A 1 244 ? -20.234 -17.418 57.717 1.00 84.62 244 GLN A O 1
ATOM 1892 N N . LYS A 1 245 ? -19.904 -17.819 55.543 1.00 86.94 245 LYS A N 1
ATOM 1893 C CA . LYS A 1 245 ? -18.614 -18.483 55.747 1.00 86.94 245 LYS A CA 1
ATOM 1894 C C . LYS A 1 245 ? -17.611 -17.535 56.413 1.00 86.94 245 LYS A C 1
ATOM 1896 O O . LYS A 1 245 ? -17.461 -16.394 55.978 1.00 86.94 245 LYS A O 1
ATOM 1901 N N . SER A 1 246 ? -16.891 -18.053 57.409 1.00 88.88 246 SER A N 1
ATOM 1902 C CA . SER A 1 246 ? -15.821 -17.351 58.136 1.00 88.88 246 SER A CA 1
ATOM 1903 C C . SER A 1 246 ? -16.263 -16.098 58.903 1.00 88.88 246 SER A C 1
ATOM 1905 O O . SER A 1 246 ? -15.419 -15.289 59.280 1.00 88.88 246 SER A O 1
ATOM 1907 N N . THR A 1 247 ? -17.561 -15.933 59.154 1.00 84.88 247 THR A N 1
ATOM 1908 C CA . THR A 1 247 ? -18.091 -14.918 60.066 1.00 84.88 247 THR A CA 1
ATOM 1909 C C . THR A 1 247 ? -19.133 -15.557 60.979 1.00 84.88 247 THR A C 1
ATOM 1911 O O . THR A 1 247 ? -19.693 -16.604 60.660 1.00 84.88 247 THR A O 1
ATOM 1914 N N . ASN A 1 248 ? -19.434 -14.915 62.106 1.00 85.75 248 ASN A N 1
ATOM 1915 C CA . ASN A 1 248 ? -20.534 -15.347 62.974 1.00 85.75 248 ASN A CA 1
ATOM 1916 C C . ASN A 1 248 ? -21.905 -14.922 62.430 1.00 85.75 248 ASN A C 1
ATOM 1918 O O . ASN A 1 248 ? -22.937 -15.216 63.014 1.00 85.75 248 ASN A O 1
ATOM 1922 N N . ARG A 1 249 ? -21.943 -14.243 61.286 1.00 86.06 249 ARG A N 1
ATOM 1923 C CA . ARG A 1 249 ? -23.143 -13.596 60.777 1.00 86.06 249 ARG A CA 1
ATOM 1924 C C . ARG A 1 249 ? -24.121 -14.612 60.181 1.00 86.06 249 ARG A C 1
ATOM 1926 O O . ARG A 1 249 ? -23.768 -15.385 59.286 1.00 86.06 249 ARG A O 1
ATOM 1933 N N . VAL A 1 250 ? -25.372 -14.557 60.622 1.00 87.44 250 VAL A N 1
ATOM 1934 C CA . VAL A 1 250 ? -26.484 -15.366 60.113 1.00 87.44 250 VAL A CA 1
ATOM 1935 C C . VAL A 1 250 ? -27.494 -14.461 59.416 1.00 87.44 250 VAL A C 1
ATOM 1937 O O . VAL A 1 250 ? -27.923 -13.452 59.965 1.00 87.44 250 VAL A O 1
ATOM 1940 N N . TRP A 1 251 ? -27.879 -14.823 58.197 1.00 87.31 251 TRP A N 1
ATOM 1941 C CA . TRP A 1 251 ? -28.850 -14.086 57.386 1.00 87.31 251 TRP A CA 1
ATOM 1942 C C . TRP A 1 251 ? -30.210 -14.775 57.431 1.00 87.31 251 TRP A C 1
ATOM 1944 O O . TRP A 1 251 ? -30.276 -16.008 57.334 1.00 87.31 251 TRP A O 1
ATOM 1954 N N . VAL A 1 252 ? -31.287 -13.995 57.528 1.00 88.44 252 VAL A N 1
ATOM 1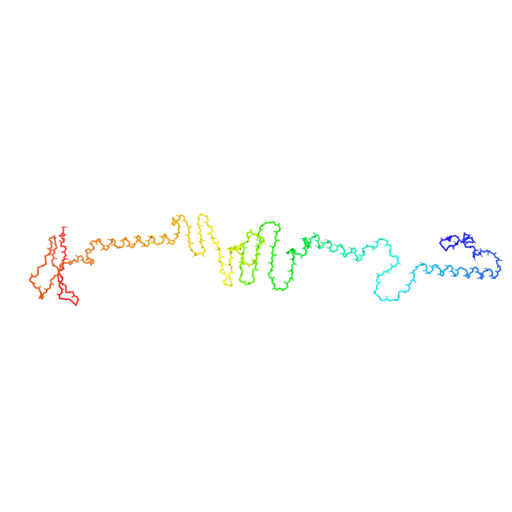955 C CA . VAL A 1 252 ? -32.658 -14.512 57.441 1.00 88.44 252 VAL A CA 1
ATOM 1956 C C . VAL A 1 252 ? -33.105 -14.496 55.983 1.00 88.44 252 VAL A C 1
ATOM 1958 O O . VAL A 1 252 ? -32.883 -13.526 55.260 1.00 88.44 252 VAL A O 1
ATOM 1961 N N . ARG A 1 253 ? -33.713 -15.592 55.526 1.00 87.12 253 ARG A N 1
ATOM 1962 C CA . ARG A 1 253 ? -34.177 -15.776 54.148 1.00 87.12 253 ARG A CA 1
ATOM 1963 C C . ARG A 1 253 ? -35.694 -15.768 54.103 1.00 87.12 253 ARG A C 1
ATOM 1965 O O . ARG A 1 253 ? -36.324 -16.506 54.858 1.00 87.12 253 ARG A O 1
ATOM 1972 N N . GLY A 1 254 ? -36.264 -14.981 53.197 1.00 87.56 254 GLY A N 1
ATOM 1973 C CA . GLY A 1 254 ? -37.704 -14.857 53.011 1.00 87.56 254 GLY A CA 1
ATOM 1974 C C . GLY A 1 254 ? -38.161 -15.107 51.578 1.00 87.56 254 GLY A C 1
ATOM 1975 O O . GLY A 1 254 ? -37.403 -14.915 50.628 1.00 87.56 254 GLY A O 1
ATOM 1976 N N . ILE A 1 255 ? -39.424 -15.504 51.429 1.00 85.38 255 ILE A N 1
ATOM 1977 C CA . ILE A 1 255 ? -40.149 -15.560 50.153 1.00 85.38 255 ILE A CA 1
ATOM 1978 C C . ILE A 1 255 ? -41.473 -14.802 50.278 1.00 85.38 255 ILE A C 1
ATOM 1980 O O . ILE A 1 255 ? -42.041 -14.714 51.366 1.00 85.38 255 ILE A O 1
ATOM 1984 N N . ILE A 1 256 ? -41.990 -14.282 49.167 1.00 84.25 256 ILE A N 1
ATOM 1985 C CA . ILE A 1 256 ? -43.377 -13.810 49.099 1.00 84.25 256 ILE A CA 1
ATOM 1986 C C . ILE A 1 256 ? -44.262 -15.004 48.755 1.00 84.25 256 ILE A C 1
ATOM 1988 O O . ILE A 1 256 ? -44.139 -15.580 47.672 1.00 84.25 256 ILE A O 1
ATOM 1992 N N . VAL A 1 257 ? -45.185 -15.352 49.649 1.00 74.38 257 VAL A N 1
ATOM 1993 C CA . VAL A 1 257 ? -46.228 -16.334 49.345 1.00 74.38 257 VAL A CA 1
ATOM 1994 C C . VAL A 1 257 ? -47.319 -15.622 48.549 1.00 74.38 257 VAL A C 1
ATOM 1996 O O . VAL A 1 257 ? -47.943 -14.682 49.035 1.00 74.38 257 VAL A O 1
ATOM 1999 N N . LYS A 1 258 ? -47.541 -16.043 47.304 1.00 68.94 258 LYS A N 1
ATOM 2000 C CA . LYS A 1 258 ? -48.705 -15.611 46.524 1.00 68.94 258 LYS A CA 1
ATOM 2001 C C . LYS A 1 258 ? -49.832 -16.609 46.770 1.00 68.94 258 LYS A C 1
ATOM 2003 O O . LYS A 1 258 ? -49.613 -17.808 46.614 1.00 68.94 258 LYS A O 1
ATOM 2008 N N . ASN A 1 259 ? -51.027 -16.130 47.115 1.00 56.84 259 ASN A N 1
ATOM 2009 C CA . ASN A 1 259 ? -52.218 -16.971 47.018 1.00 56.84 259 ASN A CA 1
ATOM 2010 C C . ASN A 1 259 ? -52.466 -17.260 45.536 1.00 56.84 259 ASN A C 1
ATOM 2012 O O . ASN A 1 259 ? -52.686 -16.335 44.754 1.00 56.84 259 ASN A O 1
ATOM 2016 N N . HIS A 1 260 ? -52.415 -18.533 45.157 1.00 48.44 260 HIS A N 1
ATOM 2017 C CA . HIS A 1 260 ? -53.022 -18.976 43.912 1.00 48.44 260 HIS A CA 1
ATOM 2018 C C . HIS A 1 260 ? -54.536 -18.993 44.138 1.00 48.44 260 HIS A C 1
ATOM 2020 O O . HIS A 1 260 ? -55.026 -19.806 44.920 1.00 48.44 260 HIS A O 1
ATOM 2026 N N . ILE A 1 261 ? -55.237 -18.038 43.526 1.00 43.38 261 ILE A N 1
ATOM 2027 C CA . ILE A 1 261 ? -56.689 -18.095 43.320 1.00 43.38 261 ILE A CA 1
ATOM 2028 C C . ILE A 1 261 ? -56.919 -18.788 41.981 1.00 43.38 261 ILE A C 1
ATOM 2030 O O . ILE A 1 261 ? -56.187 -18.429 41.028 1.00 43.38 261 ILE A O 1
#

Organism: NCBI:txid2201899

Foldseek 3Di:
DAAPVQDDPPVVVCCPRDPQAHDDPPDDPVNVVRNVVVVVVRVVVVVVVVQPDDDDDDDDDDDPPDDPVPPPPPVVVVVCVCCCCCVPPQPPPDDPPDPSDPDPDPDAWDWDDDPDQFDIQTQHPAFGWGWTFNGPDDDPPDPRIDTQWTQHPVRDIQGAWDDDDQWIQHNVRWIAHPVQPGIPVVSVVVVVVVVVVVVVVVVPPPPQVPPVPQKGWWDKDQPVDDPDDTDDDPPWDWPDWDDDPPGSIIITITHGDDDDD